Protein AF-A0A2W4JJQ1-F1 (afdb_monomer)

Foldseek 3Di:
DDPDDDDDPDDDDDDDPDPDPDDDDDDDDDDDDPDPPPDDDDDDDDDDDDDDDDDDDDDDDDDDDDDDDDDDDPDDDDDPDDLVPPPVSVVVVPDPLLVLLLVLLLVLLVCLLVPLQDDDDLCVSQVSSVHDSVVNQVSLCLLALDGSVVLSLLLLLLQLLLCLLVHPDDCQVSCNVSHHPDSVVNQVSNCFFAVDGSVVSSVLCVVFQQPFQLVLLVLQQVPPPADDDWEKEFEPPQAQWWKKKAWDPGQAQGHDGLWIGIDGRHRMDIIHDSAWDWTKIKMKTFNRGHGLSRCSSCQQQPGIWMWTDSGTDTDHPHDRHYHYTYTDGDDSSYRGNNYSVSSVSVVVPD

Sequence (350 aa):
MGRGARRHVSVRETAVCGRRPGDYILVSIEASATHDLRSLRRPGGPPPRPGSSDFRSTGAARWRRHSSRGGCHAGAGAECGSPDRCGAARACLAQPDIARRFAAVARAVQRMRRDFANPHCLADHAQAGMLSPFHFHRVFRMVTAATPGRFLAAIRIAEAQRLLIRTSMRVTDIAVAVGYASLSSFTTQFTRLVGFTPRTFRSLVAAAGETPMSIVGRRLAQSNTPSQPTLTVTVSGAAGRVLFAGLFAGGIPQGLPAAGAVAVGTEAVAIPLPGPGSFELLSVGFDPESSVADVLADPEGRHRLVAALPHPVRVAHDNNSMYHLRLRRPQLTDPPIVVALPLLGVLDAD

Structure (mmCIF, N/CA/C/O backbone):
data_AF-A0A2W4JJQ1-F1
#
_entry.id   AF-A0A2W4JJQ1-F1
#
loop_
_atom_site.group_PDB
_atom_site.id
_atom_site.type_symbol
_atom_site.label_atom_id
_atom_site.label_alt_id
_atom_site.label_comp_id
_atom_site.label_asym_id
_atom_site.label_entity_id
_atom_site.label_seq_id
_atom_site.pdbx_PDB_ins_code
_atom_site.Cartn_x
_atom_site.Cartn_y
_atom_site.Cartn_z
_atom_site.occupancy
_atom_site.B_iso_or_equiv
_atom_site.auth_seq_id
_atom_site.auth_comp_id
_atom_site.auth_asym_id
_atom_site.auth_atom_id
_atom_site.pdbx_PDB_model_num
ATOM 1 N N . MET A 1 1 ? 59.376 -23.936 -0.532 1.00 43.06 1 MET A N 1
ATOM 2 C CA . MET A 1 1 ? 58.753 -24.240 -1.839 1.00 43.06 1 MET A CA 1
ATOM 3 C C . MET A 1 1 ? 57.336 -24.727 -1.586 1.00 43.06 1 MET A C 1
ATOM 5 O O . MET A 1 1 ? 57.170 -25.726 -0.910 1.00 43.06 1 MET A O 1
ATOM 9 N N . GLY A 1 2 ? 56.327 -23.994 -2.053 1.00 30.44 2 GLY A N 1
ATOM 10 C CA . GLY A 1 2 ? 54.921 -24.353 -1.860 1.00 30.44 2 GLY A CA 1
ATOM 11 C C . GLY A 1 2 ? 54.039 -23.490 -2.752 1.00 30.44 2 GLY A C 1
ATOM 12 O O . GLY A 1 2 ? 53.566 -22.438 -2.335 1.00 30.44 2 GLY A O 1
ATOM 13 N N . ARG A 1 3 ? 53.871 -23.900 -4.014 1.00 37.53 3 ARG A N 1
ATOM 14 C CA . ARG A 1 3 ? 52.878 -23.317 -4.923 1.00 37.53 3 ARG A CA 1
ATOM 15 C C . ARG A 1 3 ? 51.499 -23.838 -4.502 1.00 37.53 3 ARG A C 1
ATOM 17 O O . ARG A 1 3 ? 51.109 -24.929 -4.894 1.00 37.53 3 ARG A O 1
ATOM 24 N N . GLY A 1 4 ? 50.779 -23.074 -3.682 1.00 29.28 4 GLY A N 1
ATOM 25 C CA . GLY A 1 4 ? 49.368 -23.318 -3.375 1.00 29.28 4 GLY A CA 1
ATOM 26 C C . GLY A 1 4 ? 48.482 -22.660 -4.430 1.00 29.28 4 GLY A C 1
ATOM 27 O O . GLY A 1 4 ? 48.330 -21.440 -4.442 1.00 29.28 4 GLY A O 1
ATOM 28 N N . ALA A 1 5 ? 47.942 -23.461 -5.344 1.00 31.80 5 ALA A N 1
ATOM 29 C CA . ALA A 1 5 ? 47.065 -23.022 -6.422 1.00 31.80 5 ALA A CA 1
ATOM 30 C C . ALA A 1 5 ? 45.780 -22.367 -5.880 1.00 31.80 5 ALA A C 1
ATOM 32 O O . ALA A 1 5 ? 44.975 -23.015 -5.213 1.00 31.80 5 ALA A O 1
ATOM 33 N N . ARG A 1 6 ? 45.545 -21.093 -6.217 1.00 30.73 6 ARG A N 1
ATOM 34 C CA . ARG A 1 6 ? 44.214 -20.481 -6.098 1.00 30.73 6 ARG A CA 1
ATOM 35 C C . ARG A 1 6 ? 43.375 -20.976 -7.272 1.00 30.73 6 ARG A C 1
ATOM 37 O O . ARG A 1 6 ? 43.621 -20.588 -8.411 1.00 30.73 6 ARG A O 1
ATOM 44 N N . ARG A 1 7 ? 42.396 -21.846 -7.014 1.00 28.27 7 ARG A N 1
ATOM 45 C CA . ARG A 1 7 ? 41.369 -22.177 -8.008 1.00 28.27 7 ARG A CA 1
ATOM 46 C C . ARG A 1 7 ? 40.427 -20.981 -8.139 1.00 28.27 7 ARG A C 1
ATOM 48 O O . ARG A 1 7 ? 39.580 -20.762 -7.282 1.00 28.27 7 ARG A O 1
ATOM 55 N N . HIS A 1 8 ? 40.584 -20.214 -9.214 1.00 28.02 8 HIS A N 1
ATOM 56 C CA . HIS A 1 8 ? 39.515 -19.362 -9.719 1.00 28.02 8 HIS A CA 1
ATOM 57 C C . HIS A 1 8 ? 38.490 -20.262 -10.406 1.00 28.02 8 HIS A C 1
ATOM 59 O O . HIS A 1 8 ? 38.743 -20.774 -11.494 1.00 28.02 8 HIS A O 1
ATOM 65 N N . VAL A 1 9 ? 37.333 -20.457 -9.779 1.00 26.34 9 VAL A N 1
ATOM 66 C CA . VAL A 1 9 ? 36.155 -20.948 -10.496 1.00 26.34 9 VAL A CA 1
ATOM 67 C C . VAL A 1 9 ? 35.470 -19.719 -11.086 1.00 26.34 9 VAL A C 1
ATOM 69 O O . VAL A 1 9 ? 34.764 -18.986 -10.403 1.00 26.34 9 VAL A O 1
ATOM 72 N N . SER A 1 10 ? 35.771 -19.449 -12.355 1.00 26.30 10 SER A N 1
ATOM 73 C CA . SER A 1 10 ? 35.033 -18.505 -13.190 1.00 26.30 10 SER A CA 1
ATOM 74 C C . SER A 1 10 ? 33.837 -19.247 -13.775 1.00 26.30 10 SER A C 1
ATOM 76 O O . SER A 1 10 ? 34.013 -20.032 -14.705 1.00 26.30 10 SER A O 1
ATOM 78 N N . VAL A 1 11 ? 32.632 -18.968 -13.284 1.00 28.27 11 VAL A N 1
ATOM 79 C CA . VAL A 1 11 ? 31.412 -19.262 -14.044 1.00 28.27 11 VAL A CA 1
ATOM 80 C C . VAL A 1 11 ? 31.003 -17.967 -14.736 1.00 28.27 11 VAL A C 1
ATOM 82 O O . VAL A 1 11 ? 30.540 -17.023 -14.101 1.00 28.27 11 VAL A O 1
ATOM 85 N N . ARG A 1 12 ? 31.259 -17.895 -16.046 1.00 29.45 12 ARG A N 1
ATOM 86 C CA . ARG A 1 12 ? 30.632 -16.911 -16.931 1.00 29.45 12 ARG A CA 1
ATOM 87 C C . ARG A 1 12 ? 29.298 -17.493 -17.358 1.00 29.45 12 ARG A C 1
ATOM 89 O O . ARG A 1 12 ? 29.299 -18.549 -17.979 1.00 29.45 12 ARG A O 1
ATOM 96 N N . GLU A 1 13 ? 28.206 -16.776 -17.120 1.00 32.00 13 GLU A N 1
ATOM 97 C CA . GLU A 1 13 ? 26.969 -17.068 -17.836 1.00 32.00 13 GLU A CA 1
ATOM 98 C C . GLU A 1 13 ? 26.170 -15.796 -18.144 1.00 32.00 13 GLU A C 1
ATOM 100 O O . GLU A 1 13 ? 25.828 -14.988 -17.282 1.00 32.00 13 GLU A O 1
ATOM 105 N N . THR A 1 14 ? 25.962 -15.606 -19.443 1.00 33.88 14 THR A N 1
ATOM 106 C CA . THR A 1 14 ? 25.101 -14.632 -20.114 1.00 33.88 14 THR A CA 1
ATOM 107 C C . THR A 1 14 ? 23.635 -14.907 -19.794 1.00 33.88 14 THR A C 1
ATOM 109 O O . THR A 1 14 ? 23.151 -16.000 -20.071 1.00 33.88 14 THR A O 1
ATOM 112 N N . ALA A 1 15 ? 22.888 -13.912 -19.311 1.00 29.56 15 ALA A N 1
ATOM 113 C CA . ALA A 1 15 ? 21.437 -14.042 -19.187 1.00 29.56 15 ALA A CA 1
ATOM 114 C C . ALA A 1 15 ? 20.743 -13.605 -20.487 1.00 29.56 15 ALA A C 1
ATOM 116 O O . ALA A 1 15 ? 20.588 -12.419 -20.783 1.00 29.56 15 ALA A O 1
ATOM 117 N N . VAL A 1 16 ? 20.349 -14.617 -21.256 1.00 29.20 16 VAL A N 1
ATOM 118 C CA . VAL A 1 16 ? 19.447 -14.567 -22.408 1.00 29.20 16 VAL A CA 1
ATOM 119 C C . VAL A 1 16 ? 18.023 -14.263 -21.929 1.00 29.20 16 VAL A C 1
ATOM 121 O O . VAL A 1 16 ? 17.543 -14.838 -20.956 1.00 29.20 16 VAL A O 1
ATOM 124 N N . CYS A 1 17 ? 17.324 -13.373 -22.636 1.00 30.86 17 CYS A N 1
ATOM 125 C CA . CYS A 1 17 ? 15.900 -13.099 -22.440 1.00 30.86 17 CYS A CA 1
ATOM 126 C C . CYS A 1 17 ? 15.079 -14.329 -22.894 1.00 30.86 17 CYS A C 1
ATOM 128 O O . CYS A 1 17 ? 14.819 -14.503 -24.085 1.00 30.86 17 CYS A O 1
ATOM 130 N N . GLY A 1 18 ? 14.737 -15.231 -21.969 1.00 29.45 18 GLY A N 1
ATOM 131 C CA . GLY A 1 18 ? 14.033 -16.487 -22.259 1.00 29.45 18 GLY A CA 1
ATOM 132 C C . GLY A 1 18 ? 12.519 -16.323 -22.460 1.00 29.45 18 GLY A C 1
ATOM 133 O O . GLY A 1 18 ? 11.842 -15.672 -21.670 1.00 29.45 18 GLY A O 1
ATOM 134 N N . ARG A 1 19 ? 11.973 -16.955 -23.511 1.00 31.50 19 ARG A N 1
ATOM 135 C CA . ARG A 1 19 ? 10.543 -16.978 -23.898 1.00 31.50 19 ARG A CA 1
ATOM 136 C C . ARG A 1 19 ? 9.695 -18.037 -23.156 1.00 31.50 19 ARG A C 1
ATOM 138 O O . ARG A 1 19 ? 8.833 -18.649 -23.785 1.00 31.50 19 ARG A O 1
ATOM 145 N N . ARG A 1 20 ? 9.919 -18.326 -21.865 1.00 27.20 20 ARG A N 1
ATOM 146 C CA . ARG A 1 20 ? 9.056 -19.276 -21.122 1.00 27.20 20 ARG A CA 1
ATOM 147 C C . ARG A 1 20 ? 8.673 -18.769 -19.724 1.00 27.20 20 ARG A C 1
ATOM 149 O O . ARG A 1 20 ? 9.534 -18.245 -19.023 1.00 27.20 20 ARG A O 1
ATOM 156 N N . PRO A 1 21 ? 7.401 -18.919 -19.312 1.00 28.91 21 PRO A N 1
ATOM 157 C CA . PRO A 1 21 ? 6.955 -18.591 -17.962 1.00 28.91 21 PRO A CA 1
ATOM 158 C C . PRO A 1 21 ? 7.459 -19.658 -16.975 1.00 28.91 21 PRO A C 1
ATOM 160 O O . PRO A 1 21 ? 7.110 -20.826 -17.118 1.00 28.91 21 PRO A O 1
ATOM 163 N N . GLY A 1 22 ? 8.283 -19.279 -15.991 1.00 34.53 22 GLY A N 1
ATOM 164 C CA . GLY A 1 22 ? 8.716 -20.212 -14.937 1.00 34.53 22 GLY A CA 1
ATOM 165 C C . GLY A 1 22 ? 10.018 -19.875 -14.208 1.00 34.53 22 GLY A C 1
ATOM 166 O O . GLY A 1 22 ? 10.146 -20.233 -13.042 1.00 34.53 22 GLY A O 1
ATOM 167 N N . ASP A 1 23 ? 10.936 -19.128 -14.823 1.00 26.67 23 ASP A N 1
ATOM 168 C CA . ASP A 1 23 ? 12.231 -18.821 -14.202 1.00 26.67 23 ASP A CA 1
ATOM 169 C C . ASP A 1 23 ? 12.212 -17.434 -13.543 1.00 26.67 23 ASP A C 1
ATOM 171 O O . ASP A 1 23 ? 12.267 -16.401 -14.212 1.00 26.67 23 ASP A O 1
ATOM 175 N N . TYR A 1 24 ? 12.136 -17.390 -12.209 1.00 34.06 24 TYR A N 1
ATOM 176 C CA . TYR A 1 24 ? 12.315 -16.160 -11.432 1.00 34.06 24 TYR A CA 1
ATOM 177 C C . TYR A 1 24 ? 13.576 -16.266 -10.574 1.00 34.06 24 TYR A C 1
ATOM 179 O O . TYR A 1 24 ? 13.625 -17.046 -9.626 1.00 34.06 24 TYR A O 1
ATOM 187 N N . ILE A 1 25 ? 14.574 -15.428 -10.861 1.00 27.11 25 ILE A N 1
ATOM 188 C CA . ILE A 1 25 ? 15.719 -15.206 -9.972 1.00 27.11 25 ILE A CA 1
ATOM 189 C C . ILE A 1 25 ? 15.434 -13.978 -9.097 1.00 27.11 25 ILE A C 1
ATOM 191 O O . ILE A 1 25 ? 15.192 -12.874 -9.591 1.00 27.11 25 ILE A O 1
ATOM 195 N N . LEU A 1 26 ? 15.485 -14.180 -7.777 1.00 23.53 26 LEU A N 1
ATOM 196 C CA . LEU A 1 26 ? 15.634 -13.124 -6.777 1.00 23.53 26 LEU A CA 1
ATOM 197 C C . LEU A 1 26 ? 16.976 -12.418 -7.001 1.00 23.53 26 LEU A C 1
ATOM 199 O O . LEU A 1 26 ? 18.033 -13.027 -6.863 1.00 23.53 26 LEU A O 1
ATOM 203 N N . VAL A 1 27 ? 16.946 -11.122 -7.311 1.00 23.80 27 VAL A N 1
ATOM 204 C CA . VAL A 1 27 ? 18.160 -10.298 -7.295 1.00 23.80 27 VAL A CA 1
ATOM 205 C C . VAL A 1 27 ? 18.518 -10.006 -5.837 1.00 23.80 27 VAL A C 1
ATOM 207 O O . VAL A 1 27 ? 17.994 -9.069 -5.233 1.00 23.80 27 VAL A O 1
ATOM 210 N N . SER A 1 28 ? 19.414 -10.817 -5.278 1.00 21.19 28 SER A N 1
ATOM 211 C CA . SER A 1 28 ? 20.211 -10.449 -4.108 1.00 21.19 28 SER A CA 1
ATOM 212 C C . SER A 1 28 ? 21.260 -9.433 -4.551 1.00 21.19 28 SER A C 1
ATOM 214 O O . SER A 1 28 ? 22.093 -9.719 -5.406 1.00 21.19 28 SER A O 1
ATOM 216 N N . ILE A 1 29 ? 21.206 -8.225 -3.996 1.00 24.94 29 ILE A N 1
ATOM 217 C CA . ILE A 1 29 ? 22.298 -7.258 -4.115 1.00 24.94 29 ILE A CA 1
ATOM 218 C C . ILE A 1 29 ? 23.250 -7.559 -2.957 1.00 24.94 29 ILE A C 1
ATOM 220 O O . ILE A 1 29 ? 22.927 -7.256 -1.810 1.00 24.94 29 ILE A O 1
ATOM 224 N N . GLU A 1 30 ? 24.399 -8.169 -3.244 1.00 22.80 30 GLU A N 1
ATOM 225 C CA . GLU A 1 30 ? 25.503 -8.234 -2.285 1.00 22.80 30 GLU A CA 1
ATOM 226 C C . GLU A 1 30 ? 26.062 -6.822 -2.086 1.00 22.80 30 GLU A C 1
ATOM 228 O O . GLU A 1 30 ? 26.630 -6.215 -2.994 1.00 22.80 30 GLU A O 1
ATOM 233 N N . ALA A 1 31 ? 25.894 -6.279 -0.883 1.00 23.81 31 ALA A N 1
ATOM 234 C CA . ALA A 1 31 ? 26.760 -5.220 -0.400 1.00 23.81 31 ALA A CA 1
ATOM 235 C C . ALA A 1 31 ? 28.042 -5.891 0.105 1.00 23.81 31 ALA A C 1
ATOM 237 O O . ALA A 1 31 ? 28.021 -6.594 1.114 1.00 23.81 31 ALA A O 1
ATOM 238 N N . SER A 1 32 ? 29.156 -5.697 -0.599 1.00 23.77 32 SER A N 1
ATOM 239 C CA . SER A 1 32 ? 30.471 -6.086 -0.097 1.00 23.77 32 SER A CA 1
ATOM 240 C C . SER A 1 32 ? 30.800 -5.242 1.135 1.00 23.77 32 SER A C 1
ATOM 242 O O . SER A 1 32 ? 31.184 -4.081 1.020 1.00 23.77 32 SER A O 1
ATOM 244 N N . ALA A 1 33 ? 30.645 -5.824 2.320 1.00 25.20 33 ALA A N 1
ATOM 245 C CA . ALA A 1 33 ? 31.292 -5.343 3.528 1.00 25.20 33 ALA A CA 1
ATOM 246 C C . ALA A 1 33 ? 32.476 -6.271 3.808 1.00 25.20 33 ALA A C 1
ATOM 248 O O . ALA A 1 33 ? 32.297 -7.421 4.203 1.00 25.20 33 ALA A O 1
ATOM 249 N N . THR A 1 34 ? 33.696 -5.783 3.601 1.00 26.12 34 THR A N 1
ATOM 250 C CA . THR A 1 34 ? 34.892 -6.407 4.169 1.00 26.12 34 THR A CA 1
ATOM 251 C C . THR A 1 34 ? 34.835 -6.226 5.682 1.00 26.12 34 THR A C 1
ATOM 253 O O . THR A 1 34 ? 35.158 -5.154 6.186 1.00 26.12 34 THR A O 1
ATOM 256 N N . HIS A 1 35 ? 34.384 -7.249 6.404 1.00 26.12 35 HIS A N 1
ATOM 257 C CA . HIS A 1 35 ? 34.644 -7.370 7.835 1.00 26.12 35 HIS A CA 1
ATOM 258 C C . HIS A 1 35 ? 35.776 -8.375 8.025 1.00 26.12 35 HIS A C 1
ATOM 260 O O . HIS A 1 35 ? 35.631 -9.558 7.720 1.00 26.12 35 HIS A O 1
ATOM 266 N N . ASP A 1 36 ? 36.910 -7.882 8.511 1.00 28.55 36 ASP A N 1
ATOM 267 C CA . ASP A 1 36 ? 38.010 -8.711 8.985 1.00 28.55 36 ASP A CA 1
ATOM 268 C C . ASP A 1 36 ? 37.607 -9.315 10.340 1.00 28.55 36 ASP A C 1
ATOM 270 O O . ASP A 1 36 ? 37.706 -8.687 11.393 1.00 28.55 36 ASP A O 1
ATOM 274 N N . LEU A 1 37 ? 37.054 -10.530 10.311 1.00 28.52 37 LEU A N 1
ATOM 275 C CA . LEU A 1 37 ? 36.702 -11.300 11.505 1.00 28.52 37 LEU A CA 1
ATOM 276 C C . LEU A 1 37 ? 37.927 -12.048 12.049 1.00 28.52 37 LEU A C 1
ATOM 278 O O . LEU A 1 37 ? 37.949 -13.276 12.144 1.00 28.52 37 LEU A O 1
ATOM 282 N N . ARG A 1 38 ? 38.945 -11.294 12.464 1.00 29.08 38 ARG A N 1
ATOM 283 C CA . ARG A 1 38 ? 40.011 -11.784 13.344 1.00 29.08 38 ARG A CA 1
ATOM 284 C C . ARG A 1 38 ? 40.191 -10.838 14.521 1.00 29.08 38 ARG A C 1
ATOM 286 O O . ARG A 1 38 ? 41.090 -10.010 14.503 1.00 29.08 38 ARG A O 1
ATOM 293 N N . SER A 1 39 ? 39.350 -10.974 15.549 1.00 31.38 39 SER A N 1
ATOM 294 C CA . SER A 1 39 ? 39.757 -10.799 16.962 1.00 31.38 39 SER A CA 1
ATOM 295 C C . SER A 1 39 ? 38.568 -10.762 17.933 1.00 31.38 39 SER A C 1
ATOM 297 O O . SER A 1 39 ? 38.296 -9.731 18.522 1.00 31.38 39 SER A O 1
ATOM 299 N N . LEU A 1 40 ? 37.888 -11.887 18.198 1.00 28.69 40 LEU A N 1
ATOM 300 C CA . LEU A 1 40 ? 37.131 -12.036 19.457 1.00 28.69 40 LEU A CA 1
ATOM 301 C C . LEU A 1 40 ? 37.099 -13.496 19.949 1.00 28.69 40 LEU A C 1
ATOM 303 O O . LEU A 1 40 ? 36.336 -14.313 19.438 1.00 28.69 40 LEU A O 1
ATOM 307 N N . ARG A 1 41 ? 37.948 -13.779 20.953 1.00 26.36 41 ARG A N 1
ATOM 308 C CA . ARG A 1 41 ? 37.923 -14.780 22.061 1.00 26.36 41 ARG A CA 1
ATOM 309 C C . ARG A 1 41 ? 39.386 -14.878 22.561 1.00 26.36 41 ARG A C 1
ATOM 311 O O . ARG A 1 41 ? 40.257 -15.074 21.730 1.00 26.36 41 ARG A O 1
ATOM 318 N N . ARG A 1 42 ? 39.771 -14.773 23.840 1.00 29.92 42 ARG A N 1
ATOM 319 C CA . ARG A 1 42 ? 39.085 -14.762 25.151 1.00 29.92 42 ARG A CA 1
ATOM 320 C C . ARG A 1 42 ? 40.092 -14.234 26.245 1.00 29.92 42 ARG A C 1
ATOM 322 O O . ARG A 1 42 ? 41.115 -13.702 25.834 1.00 29.92 42 ARG A O 1
ATOM 329 N N . PRO A 1 43 ? 39.820 -14.276 27.574 1.00 37.88 43 PRO A N 1
ATOM 330 C CA . PRO A 1 43 ? 39.965 -13.156 28.523 1.00 37.88 43 PRO A CA 1
ATOM 331 C C . PRO A 1 43 ? 41.198 -13.211 29.461 1.00 37.88 43 PRO A C 1
ATOM 333 O O . PRO A 1 43 ? 41.821 -14.256 29.602 1.00 37.88 43 PRO A O 1
ATOM 336 N N . GLY A 1 44 ? 41.433 -12.121 30.209 1.00 32.25 44 GLY A N 1
ATOM 337 C CA . GLY A 1 44 ? 42.156 -12.139 31.493 1.00 32.25 44 GLY A CA 1
ATOM 338 C C . GLY A 1 44 ? 43.479 -11.366 31.519 1.00 32.25 44 GLY A C 1
ATOM 339 O O . GLY A 1 44 ? 44.500 -11.866 31.066 1.00 32.25 44 GLY A O 1
ATOM 340 N N . GLY A 1 45 ? 43.471 -10.170 32.111 1.00 32.38 45 GLY A N 1
ATOM 341 C CA . GLY A 1 45 ? 44.674 -9.407 32.463 1.00 32.38 45 GLY A CA 1
ATOM 342 C C . GLY A 1 45 ? 44.305 -8.073 33.131 1.00 32.38 45 GLY A C 1
ATOM 343 O O . GLY A 1 45 ? 43.346 -7.443 32.681 1.00 32.38 45 GLY A O 1
ATOM 344 N N . PRO A 1 46 ? 44.980 -7.654 34.220 1.00 35.09 46 PRO A N 1
ATOM 345 C CA . PRO A 1 46 ? 44.618 -6.452 34.973 1.00 35.09 46 PRO A CA 1
ATOM 346 C C . PRO A 1 46 ? 45.016 -5.164 34.224 1.00 35.09 46 PRO A C 1
ATOM 348 O O . PRO A 1 46 ? 45.884 -5.205 33.349 1.00 35.09 46 PRO A O 1
ATOM 351 N N . PRO A 1 47 ? 44.394 -4.012 34.543 1.00 33.44 47 PRO A N 1
ATOM 352 C CA . PRO A 1 47 ? 44.571 -2.789 33.768 1.00 33.44 47 PRO A CA 1
ATOM 353 C C . PRO A 1 47 ? 45.859 -2.046 34.163 1.00 33.44 47 PRO A C 1
ATOM 355 O O . PRO A 1 47 ? 46.133 -1.918 35.357 1.00 33.44 47 PRO A O 1
ATOM 358 N N . PRO A 1 48 ? 46.607 -1.454 33.215 1.00 32.25 48 PRO A N 1
ATOM 359 C CA . PRO A 1 48 ? 47.616 -0.457 33.548 1.00 32.25 48 PRO A CA 1
ATOM 360 C C . PRO A 1 48 ? 47.026 0.968 33.522 1.00 32.25 48 PRO A C 1
ATOM 362 O O . PRO A 1 48 ? 46.213 1.316 32.665 1.00 32.25 48 PRO A O 1
ATOM 365 N N . ARG A 1 49 ? 47.469 1.814 34.459 1.00 29.77 49 ARG A N 1
ATOM 366 C CA . ARG A 1 49 ? 47.370 3.290 34.427 1.00 29.77 49 ARG A CA 1
ATOM 367 C C . ARG A 1 49 ? 48.803 3.884 34.493 1.00 29.77 49 ARG A C 1
ATOM 369 O O . ARG A 1 49 ? 49.737 3.122 34.722 1.00 29.77 49 ARG A O 1
ATOM 376 N N . PRO A 1 50 ? 48.993 5.217 34.441 1.00 36.28 50 PRO A N 1
ATOM 377 C CA . PRO A 1 50 ? 49.078 6.065 33.249 1.00 36.28 50 PRO A CA 1
ATOM 378 C C . PRO A 1 50 ? 50.476 6.723 33.111 1.00 36.28 50 PRO A C 1
ATOM 380 O O . PRO A 1 50 ? 51.177 6.898 34.103 1.00 36.28 50 PRO A O 1
ATOM 383 N N . GLY A 1 51 ? 50.876 7.169 31.912 1.00 25.39 51 GLY A N 1
ATOM 384 C CA . GLY A 1 51 ? 52.129 7.927 31.767 1.00 25.39 51 GLY A CA 1
ATOM 385 C C . GLY A 1 51 ? 52.491 8.364 30.345 1.00 25.39 51 GLY A C 1
ATOM 386 O O . GLY A 1 51 ? 52.814 7.534 29.508 1.00 25.39 51 GLY A O 1
ATOM 387 N N . SER A 1 52 ? 52.427 9.684 30.142 1.00 26.00 52 SER A N 1
ATOM 388 C CA . SER A 1 52 ? 53.278 10.568 29.321 1.00 26.00 52 SER A CA 1
ATOM 389 C C . SER A 1 52 ? 53.642 10.261 27.853 1.00 26.00 52 SER A C 1
ATOM 391 O O . SER A 1 52 ? 54.347 9.311 27.535 1.00 26.00 52 SER A O 1
ATOM 393 N N . SER A 1 53 ? 53.313 11.277 27.043 1.00 26.36 53 SER A N 1
ATOM 394 C CA . SER A 1 53 ? 54.124 11.942 26.005 1.00 26.36 53 SER A CA 1
ATOM 395 C C . SER A 1 53 ? 54.429 11.245 24.673 1.00 26.36 53 SER A C 1
ATOM 397 O O . SER A 1 53 ? 55.179 10.281 24.592 1.00 26.36 53 SER A O 1
ATOM 399 N N . ASP A 1 54 ? 53.948 11.934 23.635 1.00 26.25 54 ASP A N 1
ATOM 400 C CA . ASP A 1 54 ? 54.655 12.290 22.406 1.00 26.25 54 ASP A CA 1
ATOM 401 C C . ASP A 1 54 ? 55.091 11.185 21.442 1.00 26.25 54 ASP A C 1
ATOM 403 O O . ASP A 1 54 ? 56.185 10.634 21.520 1.00 26.25 54 ASP A O 1
ATOM 407 N N . PHE A 1 55 ? 54.319 11.052 20.357 1.00 24.45 55 PHE A N 1
ATOM 408 C CA . PHE A 1 55 ? 54.937 10.857 19.049 1.00 24.45 55 PHE A CA 1
ATOM 409 C C . PHE A 1 55 ? 54.190 11.616 17.946 1.00 24.45 55 PHE A C 1
ATOM 411 O O . PHE A 1 55 ? 53.004 11.411 17.692 1.00 24.45 55 PHE A O 1
ATOM 418 N N . ARG A 1 56 ? 54.920 12.543 17.316 1.00 24.98 56 ARG A N 1
ATOM 419 C CA . ARG A 1 56 ? 54.503 13.394 16.196 1.00 24.98 56 ARG A CA 1
ATOM 420 C C . ARG A 1 56 ? 54.415 12.571 14.909 1.00 24.98 56 ARG A C 1
ATOM 422 O O . ARG A 1 56 ? 55.332 11.816 14.607 1.00 24.98 56 ARG A O 1
ATOM 429 N N . SER A 1 57 ? 53.398 12.824 14.085 1.00 28.23 57 SER A N 1
ATOM 430 C CA . SER A 1 57 ? 53.396 12.438 12.668 1.00 28.23 57 SER A CA 1
ATOM 431 C C . SER A 1 57 ? 53.327 13.679 11.777 1.00 28.23 57 SER A C 1
ATOM 433 O O . SER A 1 57 ? 52.293 14.337 11.657 1.00 28.23 57 SER A O 1
ATOM 435 N N . THR A 1 58 ? 54.457 13.992 11.153 1.00 25.75 58 THR A N 1
ATOM 436 C CA . THR A 1 58 ? 54.605 14.828 9.960 1.00 25.75 58 THR A CA 1
ATOM 437 C C . THR A 1 58 ? 54.090 14.074 8.728 1.00 25.75 58 THR A C 1
ATOM 439 O O . THR A 1 58 ? 54.365 12.889 8.571 1.00 25.75 58 THR A O 1
ATOM 442 N N . GLY A 1 59 ? 53.367 14.756 7.830 1.00 24.38 59 GLY A N 1
ATOM 443 C CA . GLY A 1 59 ? 52.981 14.182 6.532 1.00 24.38 59 GLY A CA 1
ATOM 444 C C . GLY A 1 59 ? 51.703 14.760 5.922 1.00 24.38 59 GLY A C 1
ATOM 445 O O . GLY A 1 59 ? 50.740 14.035 5.693 1.00 24.38 59 GLY A O 1
ATOM 446 N N . ALA A 1 60 ? 51.670 16.067 5.653 1.00 24.83 60 ALA A N 1
ATOM 447 C CA . ALA A 1 60 ? 50.563 16.706 4.944 1.00 24.83 60 ALA A CA 1
ATOM 448 C C . ALA A 1 60 ? 50.646 16.430 3.428 1.00 24.83 60 ALA A C 1
ATOM 450 O O . ALA A 1 60 ? 51.408 17.081 2.712 1.00 24.83 60 ALA A O 1
ATOM 451 N N . ALA A 1 61 ? 49.833 15.498 2.923 1.00 24.89 61 ALA A N 1
ATOM 452 C CA . ALA A 1 61 ? 49.589 15.333 1.490 1.00 24.89 61 ALA A CA 1
ATOM 453 C C . ALA A 1 61 ? 48.376 16.180 1.060 1.00 24.89 61 ALA A C 1
ATOM 455 O O . ALA A 1 61 ? 47.230 15.950 1.447 1.00 24.89 61 ALA A O 1
ATOM 456 N N . ARG A 1 62 ? 48.675 17.210 0.269 1.00 23.02 62 ARG A N 1
ATOM 457 C CA . ARG A 1 62 ? 47.773 18.229 -0.277 1.00 23.02 62 ARG A CA 1
ATOM 458 C C . ARG A 1 62 ? 46.915 17.653 -1.415 1.00 23.02 62 ARG A C 1
ATOM 460 O O . ARG A 1 62 ? 47.437 17.381 -2.491 1.00 23.02 62 ARG A O 1
ATOM 467 N N . TRP A 1 63 ? 45.598 17.561 -1.227 1.00 22.22 63 TRP A N 1
ATOM 468 C CA . TRP A 1 63 ? 44.650 17.230 -2.301 1.00 22.22 63 TRP A CA 1
ATOM 469 C C . TRP A 1 63 ? 44.190 18.501 -3.035 1.00 22.22 63 TRP A C 1
ATOM 471 O O . TRP A 1 63 ? 43.547 19.373 -2.449 1.00 22.22 63 TRP A O 1
ATOM 481 N N . ARG A 1 64 ? 44.521 18.621 -4.331 1.00 21.81 64 ARG A N 1
ATOM 482 C CA . ARG A 1 64 ? 43.958 19.646 -5.231 1.00 21.81 64 ARG A CA 1
ATOM 483 C C . ARG A 1 64 ? 42.533 19.248 -5.623 1.00 21.81 64 ARG A C 1
ATOM 485 O O . ARG A 1 64 ? 42.315 18.145 -6.113 1.00 21.81 64 ARG A O 1
ATOM 492 N N . ARG A 1 65 ? 41.574 20.165 -5.457 1.00 25.38 65 ARG A N 1
ATOM 493 C CA . ARG A 1 65 ? 40.228 20.045 -6.039 1.00 25.38 65 ARG A CA 1
ATOM 494 C C . ARG A 1 65 ? 40.284 20.458 -7.507 1.00 25.38 65 ARG A C 1
ATOM 496 O O . ARG A 1 65 ? 40.634 21.598 -7.797 1.00 25.38 65 ARG A O 1
ATOM 503 N N . HIS A 1 66 ? 39.866 19.574 -8.407 1.00 26.00 66 HIS A N 1
ATOM 504 C CA . HIS A 1 66 ? 39.313 20.006 -9.686 1.00 26.00 66 HIS A CA 1
ATOM 505 C C . HIS A 1 66 ? 37.839 20.356 -9.476 1.00 26.00 66 HIS A C 1
ATOM 507 O O . HIS A 1 66 ? 37.036 19.517 -9.074 1.00 26.00 66 HIS A O 1
ATOM 513 N N . SER A 1 67 ? 37.505 21.623 -9.706 1.00 29.16 67 SER A N 1
ATOM 514 C CA . SER A 1 67 ? 36.147 22.147 -9.755 1.00 29.16 67 SER A CA 1
ATOM 515 C C . SER A 1 67 ? 35.582 21.973 -11.166 1.00 29.16 67 SER A C 1
ATOM 517 O O . SER A 1 67 ? 35.920 22.725 -12.077 1.00 29.16 67 SER A O 1
ATOM 519 N N . SER A 1 68 ? 34.680 21.011 -11.359 1.00 30.20 68 SER A N 1
ATOM 520 C CA . SER A 1 68 ? 33.688 21.106 -12.431 1.00 30.20 68 SER A CA 1
ATOM 521 C C . SER A 1 68 ? 32.463 21.830 -11.871 1.00 30.20 68 SER A C 1
ATOM 523 O O . SER A 1 68 ? 31.875 21.448 -10.860 1.00 30.20 68 SER A O 1
ATOM 525 N N . ARG A 1 69 ? 32.167 22.978 -12.483 1.00 35.88 69 ARG A N 1
ATOM 526 C CA . ARG A 1 69 ? 31.124 23.925 -12.087 1.00 35.88 69 ARG A CA 1
ATOM 527 C C . ARG A 1 69 ? 29.739 23.288 -12.213 1.00 35.88 69 ARG A C 1
ATOM 529 O O . ARG A 1 69 ? 29.386 22.771 -13.266 1.00 35.88 69 ARG A O 1
ATOM 536 N N . GLY A 1 70 ? 28.970 23.384 -11.134 1.00 32.75 70 GLY A N 1
ATOM 537 C CA . GLY A 1 70 ? 27.576 22.949 -11.038 1.00 32.75 70 GLY A CA 1
ATOM 538 C C . GLY A 1 70 ? 27.152 22.705 -9.590 1.00 32.75 70 GLY A C 1
ATOM 539 O O . GLY A 1 70 ? 26.447 21.744 -9.312 1.00 32.75 70 GLY A O 1
ATOM 540 N N . GLY A 1 71 ? 27.667 23.504 -8.650 1.00 30.47 71 GLY A N 1
ATOM 541 C CA . GLY A 1 71 ? 27.381 23.376 -7.224 1.00 30.47 71 GLY A CA 1
ATOM 542 C C . GLY A 1 71 ? 26.455 24.492 -6.767 1.00 30.47 71 GLY A C 1
ATOM 543 O O . GLY A 1 71 ? 26.756 25.666 -6.969 1.00 30.47 71 GLY A O 1
ATOM 544 N N . CYS A 1 72 ? 25.338 24.119 -6.150 1.00 31.81 72 CYS A N 1
ATOM 545 C CA . CYS A 1 72 ? 24.454 25.032 -5.443 1.00 31.81 72 CYS A CA 1
ATOM 546 C C . CYS A 1 72 ? 25.243 25.701 -4.305 1.00 31.81 72 CYS A C 1
ATOM 548 O O . CYS A 1 72 ? 25.682 25.020 -3.378 1.00 31.81 72 CYS A O 1
ATOM 550 N N . HIS A 1 73 ? 25.441 27.017 -4.369 1.00 35.03 73 HIS A N 1
ATOM 551 C CA . HIS A 1 73 ? 25.966 27.770 -3.235 1.00 35.03 73 HIS A CA 1
ATOM 552 C C . HIS A 1 73 ? 24.875 27.863 -2.165 1.00 35.03 73 HIS A C 1
ATOM 554 O O . HIS A 1 73 ? 23.902 28.595 -2.318 1.00 35.03 73 HIS A O 1
ATOM 560 N N . ALA A 1 74 ? 25.031 27.092 -1.090 1.00 39.19 74 ALA A N 1
ATOM 561 C CA . ALA A 1 74 ? 24.309 27.311 0.153 1.00 39.19 74 ALA A CA 1
ATOM 562 C C . ALA A 1 74 ? 24.945 28.516 0.857 1.00 39.19 74 ALA A C 1
ATOM 564 O O . ALA A 1 74 ? 26.032 28.410 1.424 1.00 39.19 74 ALA A O 1
ATOM 565 N N . GLY A 1 75 ? 24.290 29.669 0.762 1.00 27.69 75 GLY A N 1
ATOM 566 C CA . GLY A 1 75 ? 24.666 30.886 1.466 1.00 27.69 75 GLY A CA 1
ATOM 567 C C . GLY A 1 75 ? 23.428 31.550 2.053 1.00 27.69 75 GLY A C 1
ATOM 568 O O . GLY A 1 75 ? 22.616 32.068 1.300 1.00 27.69 75 GLY A O 1
ATOM 569 N N . ALA A 1 76 ? 23.363 31.540 3.387 1.00 29.20 76 ALA A N 1
ATOM 570 C CA . ALA A 1 76 ? 22.465 32.294 4.264 1.00 29.20 76 ALA A CA 1
ATOM 571 C C . ALA A 1 76 ? 20.962 31.947 4.220 1.00 29.20 76 ALA A C 1
ATOM 573 O O . ALA A 1 76 ? 20.403 31.540 3.209 1.00 29.20 76 ALA A O 1
ATOM 574 N N . GLY A 1 77 ? 20.337 32.037 5.397 1.00 34.81 77 GLY A N 1
ATOM 575 C CA . GLY A 1 77 ? 19.039 31.450 5.715 1.00 34.81 77 GLY A CA 1
ATOM 576 C C . GLY A 1 77 ? 17.886 31.910 4.826 1.00 34.81 77 GLY A C 1
ATOM 577 O O . GLY A 1 77 ? 17.657 33.100 4.647 1.00 34.81 77 GLY A O 1
ATOM 578 N N . ALA A 1 78 ? 17.130 30.937 4.328 1.00 29.16 78 ALA A N 1
ATOM 579 C CA . ALA A 1 78 ? 15.756 31.100 3.885 1.00 29.16 78 ALA A CA 1
ATOM 580 C C . ALA A 1 78 ? 15.074 29.726 3.921 1.00 29.16 78 ALA A C 1
ATOM 582 O O . ALA A 1 78 ? 15.582 28.733 3.395 1.00 29.16 78 ALA A O 1
ATOM 583 N N . GLU A 1 79 ? 13.934 29.684 4.593 1.00 37.53 79 GLU A N 1
ATOM 584 C CA . GLU A 1 79 ? 13.039 28.548 4.757 1.00 37.53 79 GLU A CA 1
ATOM 585 C C . GLU A 1 79 ? 12.710 27.896 3.401 1.00 37.53 79 GLU A C 1
ATOM 587 O O . GLU A 1 79 ? 12.121 28.516 2.515 1.00 37.53 79 GLU A O 1
ATOM 592 N N . CYS A 1 80 ? 13.055 26.618 3.218 1.00 30.28 80 CYS A N 1
ATOM 593 C CA . CYS A 1 80 ? 12.600 25.848 2.057 1.00 30.28 80 CYS A CA 1
ATOM 594 C C . CYS A 1 80 ? 11.170 25.341 2.291 1.00 30.28 80 CYS A C 1
ATOM 596 O O . CYS A 1 80 ? 10.926 24.156 2.510 1.00 30.28 80 CYS A O 1
ATOM 598 N N . GLY A 1 81 ? 10.209 26.262 2.234 1.00 35.81 81 GLY A N 1
ATOM 599 C CA . GLY A 1 81 ? 8.793 25.944 2.109 1.00 35.81 81 GLY A CA 1
ATOM 600 C C . GLY A 1 81 ? 8.470 25.519 0.674 1.00 35.81 81 GLY A C 1
ATOM 601 O O . GLY A 1 81 ? 8.396 26.359 -0.220 1.00 35.81 81 GLY A O 1
ATOM 602 N N . SER A 1 82 ? 8.218 24.223 0.472 1.00 40.31 82 SER A N 1
ATOM 603 C CA . SER A 1 82 ? 7.741 23.555 -0.760 1.00 40.31 82 SER A CA 1
ATOM 604 C C . SER A 1 82 ? 8.751 23.350 -1.922 1.00 40.31 82 SER A C 1
ATOM 606 O O . SER A 1 82 ? 9.505 24.264 -2.267 1.00 40.31 82 SER A O 1
ATOM 608 N N . PRO A 1 83 ? 8.725 22.177 -2.602 1.00 39.19 83 PRO A N 1
ATOM 609 C CA . PRO A 1 83 ? 9.523 21.898 -3.809 1.00 39.19 83 PRO A CA 1
ATOM 610 C C . PRO A 1 83 ? 9.291 22.895 -4.955 1.00 39.19 83 PRO A C 1
ATOM 612 O O . PRO A 1 83 ? 10.188 23.127 -5.764 1.00 39.19 83 PRO A O 1
ATOM 615 N N . ASP A 1 84 ? 8.116 23.526 -4.991 1.00 40.66 84 ASP A N 1
ATOM 616 C CA . ASP A 1 84 ? 7.687 24.437 -6.057 1.00 40.66 84 ASP A CA 1
ATOM 617 C C . ASP A 1 84 ? 8.409 25.797 -6.016 1.00 40.66 84 ASP A C 1
ATOM 619 O O . ASP A 1 84 ? 8.365 26.560 -6.985 1.00 40.66 84 ASP A O 1
ATOM 623 N N . ARG A 1 85 ? 9.101 26.112 -4.910 1.00 40.00 85 ARG A N 1
ATOM 624 C CA . ARG A 1 85 ? 9.818 27.385 -4.706 1.00 40.00 85 ARG A CA 1
ATOM 625 C C . ARG A 1 85 ? 11.341 27.261 -4.746 1.00 40.00 85 ARG A C 1
ATOM 627 O O . ARG A 1 85 ? 12.030 28.277 -4.718 1.00 40.00 85 ARG A O 1
ATOM 634 N N . CYS A 1 86 ? 11.890 26.053 -4.884 1.00 40.47 86 CYS A N 1
ATOM 635 C CA . CYS A 1 86 ? 13.326 25.876 -5.078 1.00 40.47 86 CYS A CA 1
ATOM 636 C C . CYS A 1 86 ? 13.698 26.183 -6.540 1.00 40.47 86 CYS A C 1
ATOM 638 O O . CYS A 1 86 ? 13.310 25.452 -7.456 1.00 40.47 86 CYS A O 1
ATOM 640 N N . GLY A 1 87 ? 14.485 27.241 -6.776 1.00 38.62 87 GLY A N 1
ATOM 641 C CA . GLY A 1 87 ? 14.951 27.617 -8.120 1.00 38.62 87 GLY A CA 1
ATOM 642 C C . GLY A 1 87 ? 15.675 26.481 -8.859 1.00 38.62 87 GLY A C 1
ATOM 643 O O . GLY A 1 87 ? 15.545 26.353 -10.073 1.00 38.62 87 GLY A O 1
ATOM 644 N N . ALA A 1 88 ? 16.340 25.582 -8.123 1.00 45.75 88 ALA A N 1
ATOM 645 C CA . ALA A 1 88 ? 16.986 24.390 -8.673 1.00 45.75 88 ALA A CA 1
ATOM 646 C C . ALA A 1 88 ? 15.989 23.295 -9.110 1.00 45.75 88 ALA A C 1
ATOM 648 O O . ALA A 1 88 ? 16.230 22.615 -10.105 1.00 45.75 88 ALA A O 1
ATOM 649 N N . ALA A 1 89 ? 14.850 23.141 -8.424 1.00 41.84 89 ALA A N 1
ATOM 650 C CA . ALA A 1 89 ? 13.811 22.179 -8.801 1.00 41.84 89 ALA A CA 1
ATOM 651 C C . ALA A 1 89 ? 13.016 22.650 -10.033 1.00 41.84 89 ALA A C 1
ATOM 653 O O . ALA A 1 89 ? 12.791 21.856 -10.947 1.00 41.84 89 ALA A O 1
ATOM 654 N N . ARG A 1 90 ? 12.683 23.951 -10.124 1.00 41.34 90 ARG A N 1
ATOM 655 C CA . ARG A 1 90 ? 12.086 24.547 -11.341 1.00 41.34 90 ARG A CA 1
ATOM 656 C C . ARG A 1 90 ? 13.040 24.487 -12.540 1.00 41.34 90 ARG A C 1
ATOM 658 O O . ARG A 1 90 ? 12.594 24.167 -13.636 1.00 41.34 90 ARG A O 1
ATOM 665 N N . ALA A 1 91 ? 14.341 24.713 -12.338 1.00 40.94 91 ALA A N 1
ATOM 666 C CA . ALA A 1 91 ? 15.349 24.606 -13.398 1.00 40.94 91 ALA A CA 1
ATOM 667 C C . ALA A 1 91 ? 15.596 23.155 -13.863 1.00 40.94 91 ALA A C 1
ATOM 669 O O . ALA A 1 91 ? 15.797 22.928 -15.052 1.00 40.94 91 ALA A O 1
ATOM 670 N N . CYS A 1 92 ? 15.527 22.163 -12.965 1.00 39.41 92 CYS A N 1
ATOM 671 C CA . CYS A 1 92 ? 15.592 20.741 -13.327 1.00 39.41 92 CYS A CA 1
ATOM 672 C C . CYS A 1 92 ? 14.342 20.284 -14.098 1.00 39.41 92 CYS A C 1
ATOM 674 O O . CYS A 1 92 ? 14.454 19.619 -15.124 1.00 39.41 92 CYS A O 1
ATOM 676 N N . LEU A 1 93 ? 13.139 20.660 -13.654 1.00 44.97 93 LEU A N 1
ATOM 677 C CA . LEU A 1 93 ? 11.890 20.284 -14.333 1.00 44.97 93 LEU A CA 1
ATOM 678 C C . LEU A 1 93 ? 11.711 20.966 -15.702 1.00 44.97 93 LEU A C 1
ATOM 680 O O . LEU A 1 93 ? 10.964 20.460 -16.535 1.00 44.97 93 LEU A O 1
ATOM 684 N N . ALA A 1 94 ? 12.432 22.061 -15.960 1.00 42.88 94 ALA A N 1
ATOM 685 C CA . ALA A 1 94 ? 12.496 22.729 -17.259 1.00 42.88 94 ALA A CA 1
ATOM 686 C C . ALA A 1 94 ? 13.450 22.049 -18.269 1.00 42.88 94 ALA A C 1
ATOM 688 O O . ALA A 1 94 ? 13.530 22.483 -19.417 1.00 42.88 94 ALA A O 1
ATOM 689 N N . GLN A 1 95 ? 14.171 20.986 -17.881 1.00 50.81 95 GLN A N 1
ATOM 690 C CA . GLN A 1 95 ? 15.038 20.239 -18.795 1.00 50.81 95 GLN A CA 1
ATOM 691 C C . GLN A 1 95 ? 14.250 19.130 -19.522 1.00 50.81 95 GLN A C 1
ATOM 693 O O . GLN A 1 95 ? 13.664 18.265 -18.859 1.00 50.81 95 GLN A O 1
ATOM 698 N N . PRO A 1 96 ? 14.277 19.072 -20.869 1.00 59.59 96 PRO A N 1
ATOM 699 C CA . PRO A 1 96 ? 13.509 18.097 -21.655 1.00 59.59 96 PRO A CA 1
ATOM 700 C C . PRO A 1 96 ? 13.824 16.632 -21.296 1.00 59.59 96 PRO A C 1
ATOM 702 O O . PRO A 1 96 ? 12.963 15.756 -21.410 1.00 59.59 96 PRO A O 1
ATOM 705 N N . ASP A 1 97 ? 15.021 16.361 -20.768 1.00 71.62 97 ASP A N 1
ATOM 706 C CA . ASP A 1 97 ? 15.429 15.031 -20.314 1.00 71.62 97 ASP A CA 1
ATOM 707 C C . ASP A 1 97 ? 14.666 14.531 -19.080 1.00 71.62 97 ASP A C 1
ATOM 709 O O . ASP A 1 97 ? 14.404 13.330 -18.967 1.00 71.62 97 ASP A O 1
ATOM 713 N N . ILE A 1 98 ? 14.284 15.412 -18.149 1.00 72.62 98 ILE A N 1
ATOM 714 C CA . ILE A 1 98 ? 13.565 15.014 -16.928 1.00 72.62 98 ILE A CA 1
ATOM 715 C C . ILE A 1 98 ? 12.103 14.702 -17.245 1.00 72.62 98 ILE A C 1
ATOM 717 O O . ILE A 1 98 ? 11.603 13.656 -16.824 1.00 72.62 98 ILE A O 1
ATOM 721 N N . ALA A 1 99 ? 11.451 15.532 -18.062 1.00 76.69 99 ALA A N 1
ATOM 722 C CA . ALA A 1 99 ? 10.101 15.258 -18.549 1.00 76.69 99 ALA A CA 1
ATOM 723 C C . ALA A 1 99 ? 10.039 13.919 -19.307 1.00 76.69 99 ALA A C 1
ATOM 725 O O . ALA A 1 99 ? 9.156 13.095 -19.054 1.00 76.69 99 ALA A O 1
ATOM 726 N N . ARG A 1 100 ? 11.030 13.638 -20.168 1.00 79.06 100 ARG A N 1
ATOM 727 C CA . ARG A 1 100 ? 11.123 12.363 -20.897 1.00 79.06 100 ARG A CA 1
ATOM 728 C C . ARG A 1 100 ? 11.302 11.165 -19.960 1.00 79.06 100 ARG A C 1
ATOM 730 O O . ARG A 1 100 ? 10.659 10.134 -20.161 1.00 79.06 100 ARG A O 1
ATOM 737 N N . ARG A 1 101 ? 12.141 11.297 -18.926 1.00 83.00 101 ARG A N 1
ATOM 738 C CA . ARG A 1 101 ? 12.358 10.269 -17.890 1.00 83.00 101 ARG A CA 1
ATOM 739 C C . ARG A 1 101 ? 11.086 9.983 -17.093 1.00 83.00 101 ARG A C 1
ATOM 741 O O . ARG A 1 101 ? 10.743 8.818 -16.908 1.00 83.00 101 ARG A O 1
ATOM 748 N N . PHE A 1 102 ? 10.367 11.021 -16.669 1.00 85.88 102 PHE A N 1
ATOM 749 C CA . PHE A 1 102 ? 9.098 10.861 -15.959 1.00 85.88 102 PHE A CA 1
ATOM 750 C C . PHE A 1 102 ? 8.043 10.193 -16.847 1.00 85.88 102 PHE A C 1
ATOM 752 O O . PHE A 1 102 ? 7.412 9.224 -16.433 1.00 85.88 102 PHE A O 1
ATOM 759 N N . ALA A 1 103 ? 7.919 10.629 -18.105 1.00 86.88 103 ALA A N 1
ATOM 760 C CA . ALA A 1 103 ? 7.003 10.025 -19.068 1.00 86.88 103 ALA A CA 1
ATOM 761 C C . ALA A 1 103 ? 7.323 8.541 -19.337 1.00 86.88 103 ALA A C 1
ATOM 763 O O . ALA A 1 103 ? 6.409 7.731 -19.485 1.00 86.88 103 ALA A O 1
ATOM 764 N N . ALA A 1 104 ? 8.606 8.161 -19.360 1.00 88.00 104 ALA A N 1
ATOM 765 C CA . ALA A 1 104 ? 9.019 6.762 -19.475 1.00 88.00 104 ALA A CA 1
ATOM 766 C C . ALA A 1 104 ? 8.555 5.919 -18.277 1.00 88.00 104 ALA A C 1
ATOM 768 O O . ALA A 1 104 ? 7.998 4.837 -18.466 1.00 88.00 104 ALA A O 1
ATOM 769 N N . VAL A 1 105 ? 8.735 6.425 -17.051 1.00 91.94 105 VAL A N 1
ATOM 770 C CA . VAL A 1 105 ? 8.256 5.753 -15.833 1.00 91.94 105 VAL A CA 1
ATOM 771 C C . VAL A 1 105 ? 6.733 5.658 -15.829 1.00 91.94 105 VAL A C 1
ATOM 773 O O . VAL A 1 105 ? 6.201 4.578 -15.592 1.00 91.94 105 VAL A O 1
ATOM 776 N N . ALA A 1 106 ? 6.028 6.741 -16.157 1.00 92.12 106 ALA A N 1
ATOM 777 C CA . ALA A 1 106 ? 4.570 6.758 -16.223 1.00 92.12 106 ALA A CA 1
ATOM 778 C C . ALA A 1 106 ? 4.027 5.704 -17.205 1.00 92.12 106 ALA A C 1
ATOM 780 O O . ALA A 1 106 ? 3.147 4.926 -16.839 1.00 92.12 106 ALA A O 1
ATOM 781 N N . ARG A 1 107 ? 4.601 5.595 -18.414 1.00 91.69 107 ARG A N 1
ATOM 782 C CA . ARG A 1 107 ? 4.225 4.554 -19.390 1.00 91.69 107 ARG A CA 1
ATOM 783 C C . ARG A 1 107 ? 4.485 3.142 -18.872 1.00 91.69 107 ARG A C 1
ATOM 785 O O . ARG A 1 107 ? 3.639 2.264 -19.044 1.00 91.69 107 ARG A O 1
ATOM 792 N N . ALA A 1 108 ? 5.630 2.915 -18.230 1.00 92.88 108 ALA A N 1
ATOM 793 C CA . ALA A 1 108 ? 5.945 1.617 -17.643 1.00 92.88 108 ALA A CA 1
ATOM 794 C C . ALA A 1 108 ? 4.945 1.243 -16.541 1.00 92.88 108 ALA A C 1
ATOM 796 O O . ALA A 1 108 ? 4.422 0.131 -16.540 1.00 92.88 108 ALA A O 1
ATOM 797 N N . VAL A 1 109 ? 4.614 2.184 -15.651 1.00 93.69 109 VAL A N 1
ATOM 798 C CA . VAL A 1 109 ? 3.614 1.973 -14.597 1.00 93.69 109 VAL A CA 1
ATOM 799 C C . VAL A 1 109 ? 2.228 1.720 -15.189 1.00 93.69 109 VAL A C 1
ATOM 801 O O . VAL A 1 109 ? 1.540 0.806 -14.744 1.00 93.69 109 VAL A O 1
ATOM 804 N N 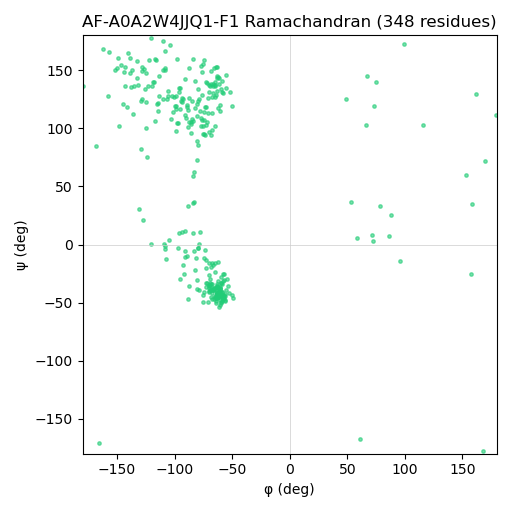. GLN A 1 110 ? 1.826 2.457 -16.224 1.00 93.38 110 GLN A N 1
ATOM 805 C CA . GLN A 1 110 ? 0.560 2.221 -16.917 1.00 93.38 110 GLN A CA 1
ATOM 806 C C . GLN A 1 110 ? 0.496 0.805 -17.504 1.00 93.38 110 GLN A C 1
ATOM 808 O O . GLN A 1 110 ? -0.506 0.111 -17.336 1.00 93.38 110 GLN A O 1
ATOM 813 N N . ARG A 1 111 ? 1.584 0.339 -18.134 1.00 93.00 111 ARG A N 1
ATOM 814 C CA . ARG A 1 111 ? 1.683 -1.040 -18.630 1.00 93.00 111 ARG A CA 1
ATOM 815 C C . ARG A 1 111 ? 1.619 -2.055 -17.490 1.00 93.00 111 ARG A C 1
ATOM 817 O O . ARG A 1 111 ? 0.904 -3.038 -17.625 1.00 93.00 111 ARG A O 1
ATOM 824 N N . MET A 1 112 ? 2.322 -1.818 -16.381 1.00 94.31 112 MET A N 1
ATOM 825 C CA . MET A 1 112 ? 2.260 -2.685 -15.198 1.00 94.31 112 MET A CA 1
ATOM 826 C C . MET A 1 112 ? 0.848 -2.761 -14.617 1.00 94.31 112 MET A C 1
ATOM 828 O O . MET A 1 112 ? 0.412 -3.842 -14.264 1.00 94.31 112 MET A O 1
ATOM 832 N N . ARG A 1 113 ? 0.107 -1.649 -14.542 1.00 93.00 113 ARG A N 1
ATOM 833 C CA . ARG A 1 113 ? -1.277 -1.647 -14.038 1.00 93.00 113 ARG A CA 1
ATOM 834 C C . ARG A 1 113 ? -2.256 -2.337 -14.983 1.00 93.00 113 ARG A C 1
ATOM 836 O O . ARG A 1 113 ? -3.178 -2.984 -14.512 1.00 93.00 113 ARG A O 1
ATOM 843 N N . ARG A 1 114 ? -2.065 -2.213 -16.298 1.00 93.62 114 ARG A N 1
ATOM 844 C CA . ARG A 1 114 ? -2.922 -2.877 -17.291 1.00 93.62 114 ARG A CA 1
ATOM 845 C C . ARG A 1 114 ? -2.693 -4.388 -17.345 1.00 93.62 114 ARG A C 1
ATOM 847 O O . ARG A 1 114 ? -3.620 -5.124 -17.649 1.00 93.62 114 ARG A O 1
ATOM 854 N N . ASP A 1 115 ? -1.457 -4.824 -17.110 1.00 94.06 115 ASP A N 1
ATOM 855 C CA . ASP A 1 115 ? -1.000 -6.177 -17.437 1.00 94.06 115 ASP A CA 1
ATOM 856 C C . ASP A 1 115 ? -0.268 -6.868 -16.274 1.00 94.06 115 ASP A C 1
ATOM 858 O O . ASP A 1 115 ? 0.635 -7.675 -16.478 1.00 94.06 115 ASP A O 1
ATOM 862 N N . PHE A 1 116 ? -0.636 -6.533 -15.032 1.00 95.00 116 PHE A N 1
ATOM 863 C CA . PHE A 1 116 ? 0.107 -6.940 -13.832 1.00 95.00 116 PHE A CA 1
ATOM 864 C C . PHE A 1 116 ? 0.254 -8.457 -13.689 1.00 95.00 116 PHE A C 1
ATOM 866 O O . PHE A 1 116 ? 1.238 -8.915 -13.102 1.00 95.00 116 PHE A O 1
ATOM 873 N N . ALA A 1 117 ? -0.717 -9.236 -14.174 1.00 95.12 117 ALA A N 1
ATOM 874 C CA . ALA A 1 117 ? -0.732 -10.689 -14.037 1.00 95.12 117 ALA A CA 1
ATOM 875 C C . ALA A 1 117 ? 0.347 -11.360 -14.902 1.00 95.12 117 ALA A C 1
ATOM 877 O O . ALA A 1 117 ? 0.861 -12.418 -14.541 1.00 95.12 117 ALA A O 1
ATOM 878 N N . ASN A 1 118 ? 0.753 -10.719 -16.001 1.00 92.81 118 ASN A N 1
ATOM 879 C CA . ASN A 1 118 ? 1.709 -11.290 -16.935 1.00 92.81 118 ASN A CA 1
ATOM 880 C C . ASN A 1 118 ? 3.170 -11.060 -16.507 1.00 92.81 118 ASN A C 1
ATOM 882 O O . ASN A 1 118 ? 3.478 -10.185 -15.687 1.00 92.81 118 ASN A O 1
ATOM 886 N N . PRO A 1 119 ? 4.112 -11.868 -17.029 1.00 88.50 119 PRO A N 1
ATOM 887 C CA . PRO A 1 119 ? 5.534 -11.631 -16.832 1.00 88.50 119 PRO A CA 1
ATOM 888 C C . PRO A 1 119 ? 5.952 -10.265 -17.388 1.00 88.50 119 PRO A C 1
ATOM 890 O O . PRO A 1 119 ? 5.627 -9.906 -18.517 1.00 88.50 119 PRO A O 1
ATOM 893 N N . HIS A 1 120 ? 6.729 -9.515 -16.607 1.00 89.44 120 HIS A N 1
ATOM 894 C CA . HIS A 1 120 ? 7.260 -8.220 -17.019 1.00 89.44 120 HIS A CA 1
ATOM 895 C C . HIS A 1 120 ? 8.777 -8.274 -17.166 1.00 89.44 120 HIS A C 1
ATOM 897 O O . HIS A 1 120 ? 9.488 -8.624 -16.224 1.00 89.44 120 HIS A O 1
ATOM 903 N N . CYS A 1 121 ? 9.274 -7.840 -18.323 1.00 87.19 121 CYS A N 1
ATOM 904 C CA . CYS A 1 121 ? 10.698 -7.674 -18.575 1.00 87.19 121 CYS A CA 1
ATOM 905 C C . CYS A 1 121 ? 11.126 -6.220 -18.330 1.00 87.19 121 CYS A C 1
ATOM 907 O O . CYS A 1 121 ? 10.510 -5.277 -18.830 1.00 87.19 121 CYS A O 1
ATOM 909 N N . LEU A 1 122 ? 12.208 -6.023 -17.568 1.00 85.06 122 LEU A N 1
ATOM 910 C CA . LEU A 1 122 ? 12.764 -4.690 -17.311 1.00 85.06 122 LEU A CA 1
ATOM 911 C C . LEU A 1 122 ? 13.256 -4.015 -18.601 1.00 85.06 122 LEU A C 1
ATOM 913 O O . LEU A 1 122 ? 13.120 -2.800 -18.735 1.00 85.06 122 LEU A O 1
ATOM 917 N N . ALA A 1 123 ? 13.809 -4.792 -19.539 1.00 83.69 123 ALA A N 1
ATOM 918 C CA . ALA A 1 123 ? 14.297 -4.277 -20.815 1.00 83.69 123 ALA A CA 1
ATOM 919 C C . ALA A 1 123 ? 13.159 -3.674 -21.649 1.00 83.69 123 ALA A C 1
ATOM 921 O O . ALA A 1 123 ? 13.313 -2.567 -22.164 1.00 83.69 123 ALA A O 1
ATOM 922 N N . ASP A 1 124 ? 11.992 -4.323 -21.679 1.00 84.31 124 ASP A N 1
ATOM 923 C CA . ASP A 1 124 ? 10.824 -3.811 -22.398 1.00 84.31 124 ASP A CA 1
ATOM 924 C C . ASP A 1 124 ? 10.352 -2.457 -21.849 1.00 84.31 124 ASP A C 1
ATOM 926 O O . ASP A 1 124 ? 9.965 -1.562 -22.604 1.00 84.31 124 ASP A O 1
ATOM 930 N N . HIS A 1 125 ? 10.375 -2.292 -20.522 1.00 85.50 125 HIS A N 1
ATOM 931 C CA . HIS A 1 125 ? 10.002 -1.032 -19.874 1.00 85.50 125 HIS A CA 1
ATOM 932 C C . HIS A 1 125 ? 11.038 0.069 -20.128 1.00 85.50 125 HIS A C 1
ATOM 934 O O . HIS A 1 125 ? 10.674 1.225 -20.340 1.00 85.50 125 HIS A O 1
ATOM 940 N N . ALA A 1 126 ? 12.324 -0.287 -20.153 1.00 82.69 126 ALA A N 1
ATOM 941 C CA . ALA A 1 126 ? 13.416 0.645 -20.415 1.00 82.69 126 ALA A CA 1
ATOM 942 C C . ALA A 1 126 ? 13.424 1.147 -21.872 1.00 82.69 126 ALA A C 1
ATOM 944 O O . ALA A 1 126 ? 13.622 2.343 -22.115 1.00 82.69 126 ALA A O 1
ATOM 945 N N . GLN A 1 127 ? 13.123 0.264 -22.833 1.00 79.56 127 GLN A N 1
ATOM 946 C CA . GLN A 1 127 ? 13.051 0.591 -24.259 1.00 79.56 127 GLN A CA 1
ATOM 947 C C . GLN A 1 127 ? 11.989 1.662 -24.551 1.00 79.56 127 GLN A C 1
ATOM 949 O O . GLN A 1 127 ? 12.248 2.586 -25.321 1.00 79.56 127 GLN A O 1
ATOM 954 N N . ALA A 1 128 ? 10.842 1.623 -23.864 1.00 69.69 128 ALA A N 1
ATOM 955 C CA . ALA A 1 128 ? 9.787 2.636 -23.988 1.00 69.69 128 ALA A CA 1
ATOM 956 C C . ALA A 1 128 ? 10.227 4.059 -23.568 1.00 69.69 128 ALA A C 1
ATOM 958 O O . ALA A 1 128 ? 9.532 5.043 -23.849 1.00 69.69 128 ALA A O 1
ATOM 959 N N . GLY A 1 129 ? 11.360 4.180 -22.869 1.00 69.12 129 GLY A N 1
ATOM 960 C CA . GLY A 1 129 ? 11.981 5.443 -22.473 1.00 69.12 129 GLY A CA 1
ATOM 961 C C . GLY A 1 129 ? 13.272 5.788 -23.211 1.00 69.12 129 GLY A C 1
ATOM 962 O O . GLY A 1 129 ? 13.864 6.815 -22.886 1.00 69.12 129 GLY A O 1
ATOM 963 N N . MET A 1 130 ? 13.726 4.946 -24.150 1.00 78.69 130 MET A N 1
ATOM 964 C CA . MET A 1 130 ? 15.071 5.021 -24.745 1.00 78.69 130 MET A CA 1
ATOM 965 C C . MET A 1 130 ? 16.180 5.035 -23.675 1.00 78.69 130 MET A C 1
ATOM 967 O O . MET A 1 130 ? 17.174 5.750 -23.793 1.00 78.69 130 MET A O 1
ATOM 971 N N . LEU A 1 131 ? 15.984 4.280 -22.589 1.00 81.94 131 LEU A N 1
ATOM 972 C CA . LEU A 1 131 ? 16.932 4.173 -21.483 1.00 81.94 131 LEU A CA 1
ATOM 973 C C . LEU A 1 131 ? 17.565 2.782 -21.473 1.00 81.94 131 LEU A C 1
ATOM 975 O O . LEU A 1 131 ? 16.922 1.792 -21.817 1.00 81.94 131 LEU A O 1
ATOM 979 N N . SER A 1 132 ? 18.808 2.686 -20.999 1.00 85.81 132 SER A N 1
ATOM 980 C CA . SER A 1 132 ? 19.354 1.381 -20.624 1.00 85.81 132 SER A CA 1
ATOM 981 C C . SER A 1 132 ? 18.585 0.816 -19.415 1.00 85.81 132 SER A C 1
ATOM 983 O O . SER A 1 132 ? 18.109 1.598 -18.582 1.00 85.81 132 SER A O 1
ATOM 985 N N . PRO A 1 133 ? 18.491 -0.518 -19.246 1.00 86.75 133 PRO A N 1
ATOM 986 C CA . PRO A 1 133 ? 17.789 -1.124 -18.108 1.00 86.75 133 PRO A CA 1
ATOM 987 C C . PRO A 1 133 ? 18.301 -0.641 -16.744 1.00 86.75 133 PRO A C 1
ATOM 989 O O . PRO A 1 133 ? 17.513 -0.361 -15.840 1.00 86.75 133 PRO A O 1
ATOM 992 N N . PHE A 1 134 ? 19.621 -0.469 -16.611 1.00 84.12 134 PHE A N 1
ATOM 993 C CA . PHE A 1 134 ? 20.246 0.044 -15.392 1.00 84.12 134 PHE A CA 1
ATOM 994 C C . PHE A 1 134 ? 19.831 1.492 -15.094 1.00 84.12 134 PHE A C 1
ATOM 996 O O . PHE A 1 134 ? 19.450 1.819 -13.966 1.00 84.12 134 PHE A O 1
ATOM 1003 N N . HIS A 1 135 ? 19.862 2.366 -16.106 1.00 83.12 135 HIS A N 1
ATOM 1004 C CA . HIS A 1 135 ? 19.461 3.759 -15.929 1.00 83.12 135 HIS A CA 1
ATOM 1005 C C . HIS A 1 135 ? 17.959 3.875 -15.641 1.00 83.12 135 HIS A C 1
ATOM 1007 O O . HIS A 1 135 ? 17.568 4.600 -14.726 1.00 83.12 135 HIS A O 1
ATOM 1013 N N . PHE A 1 136 ? 17.127 3.107 -16.350 1.00 87.50 136 PHE A N 1
ATOM 1014 C CA . PHE A 1 136 ? 15.690 3.036 -16.098 1.00 87.50 136 PHE A CA 1
ATOM 1015 C C .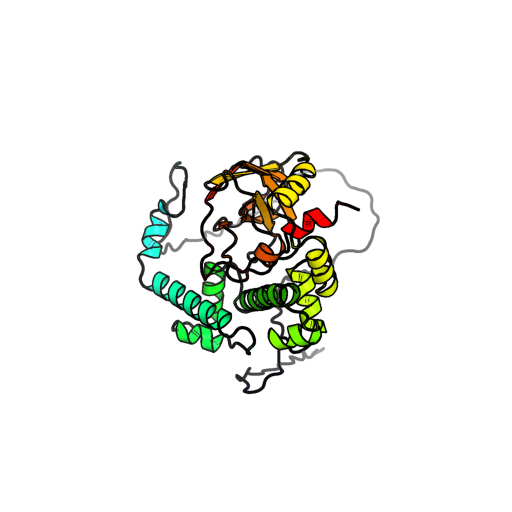 PHE A 1 136 ? 15.389 2.601 -14.661 1.00 87.50 136 PHE A C 1
ATOM 1017 O O . PHE A 1 136 ? 14.606 3.260 -13.988 1.00 87.50 136 PHE A O 1
ATOM 1024 N N . HIS A 1 137 ? 16.055 1.561 -14.146 1.00 89.00 137 HIS A N 1
ATOM 1025 C CA . HIS A 1 137 ? 15.871 1.109 -12.764 1.00 89.00 137 HIS A CA 1
ATOM 1026 C C . HIS A 1 137 ? 16.133 2.230 -11.743 1.00 89.00 137 HIS A C 1
ATOM 1028 O O . HIS A 1 137 ? 15.350 2.426 -10.809 1.00 89.00 137 HIS A O 1
ATOM 1034 N N . ARG A 1 138 ? 17.216 3.000 -11.928 1.00 85.00 138 ARG A N 1
ATOM 1035 C CA . ARG A 1 138 ? 17.549 4.135 -11.053 1.00 85.00 138 ARG A CA 1
ATOM 1036 C C . ARG A 1 138 ? 16.510 5.252 -11.150 1.00 85.00 138 ARG A C 1
ATOM 1038 O O . ARG A 1 138 ? 16.063 5.742 -10.118 1.00 8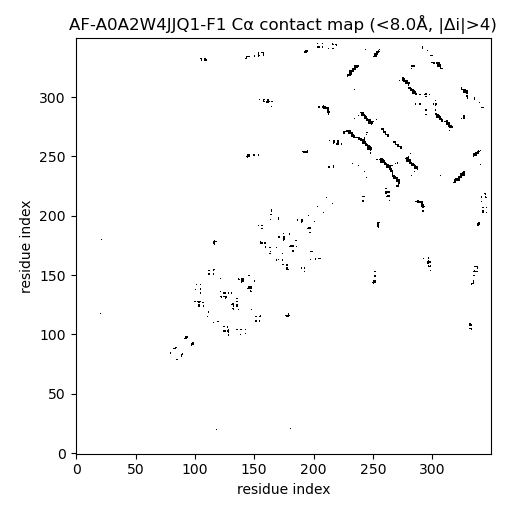5.00 138 ARG A O 1
ATOM 1045 N N . VAL A 1 139 ? 16.117 5.635 -12.365 1.00 88.06 139 VAL A N 1
ATOM 1046 C CA . VAL A 1 139 ? 15.090 6.664 -12.603 1.00 88.06 139 VAL A CA 1
ATOM 1047 C C . VAL A 1 139 ? 13.749 6.248 -12.007 1.00 88.06 139 VAL A C 1
ATOM 1049 O O . VAL A 1 139 ? 13.132 7.037 -11.300 1.00 88.06 139 VAL A O 1
ATOM 1052 N N . PHE A 1 140 ? 13.336 4.998 -12.208 1.00 90.44 140 PHE A N 1
ATOM 1053 C CA . PHE A 1 140 ? 12.098 4.458 -11.658 1.00 90.44 140 PHE A CA 1
ATOM 1054 C C . PHE A 1 140 ? 12.075 4.566 -10.130 1.00 90.44 140 PHE A C 1
ATOM 1056 O O . PHE A 1 140 ? 11.093 5.048 -9.571 1.00 90.44 140 PHE A O 1
ATOM 1063 N N . ARG A 1 141 ? 13.174 4.207 -9.452 1.00 87.00 141 ARG A N 1
ATOM 1064 C CA . ARG A 1 141 ? 13.279 4.342 -7.991 1.00 87.00 141 ARG A CA 1
ATOM 1065 C C . ARG A 1 141 ? 13.251 5.788 -7.516 1.00 87.00 141 ARG A C 1
ATOM 1067 O O . ARG A 1 141 ? 12.653 6.052 -6.483 1.00 87.00 141 ARG A O 1
ATOM 1074 N N . MET A 1 142 ? 13.869 6.711 -8.247 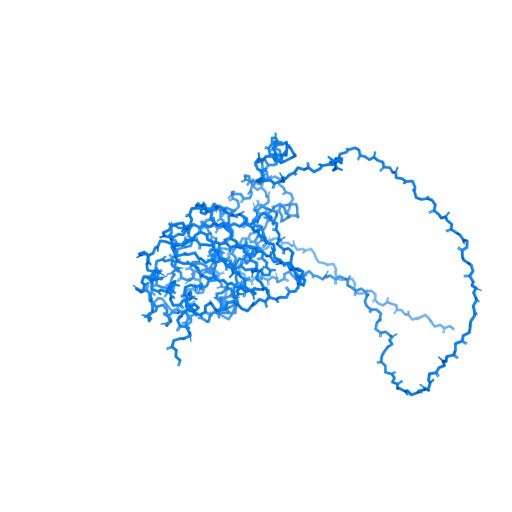1.00 84.44 142 MET A N 1
ATOM 1075 C CA . MET A 1 142 ? 13.805 8.134 -7.897 1.00 84.44 142 MET A CA 1
ATOM 1076 C C . MET A 1 142 ? 12.388 8.699 -8.046 1.00 84.44 142 MET A C 1
ATOM 1078 O O . MET A 1 142 ? 11.985 9.520 -7.237 1.00 84.44 142 MET A O 1
ATOM 1082 N N . VAL A 1 143 ? 11.639 8.257 -9.061 1.00 86.62 143 VAL A N 1
ATOM 1083 C CA . VAL A 1 143 ? 10.284 8.759 -9.343 1.00 86.62 143 VAL A CA 1
ATOM 1084 C C . VAL A 1 143 ? 9.219 8.113 -8.451 1.00 86.62 143 VAL A C 1
ATOM 1086 O O . VAL A 1 143 ? 8.283 8.788 -8.046 1.00 86.62 143 VAL A O 1
ATOM 1089 N N . THR A 1 144 ? 9.340 6.817 -8.154 1.00 87.25 144 THR A N 1
ATOM 1090 C CA . THR A 1 144 ? 8.290 6.033 -7.465 1.00 87.25 144 THR A CA 1
ATOM 1091 C C . THR A 1 144 ? 8.639 5.655 -6.025 1.00 87.25 144 THR A C 1
ATOM 1093 O O . THR A 1 144 ? 7.879 4.938 -5.378 1.00 87.25 144 THR A O 1
ATOM 1096 N N . ALA A 1 145 ? 9.829 6.036 -5.547 1.00 84.75 145 ALA A N 1
ATOM 1097 C CA . ALA A 1 145 ? 10.434 5.574 -4.291 1.00 84.75 145 ALA A CA 1
ATOM 1098 C C . ALA A 1 145 ? 10.635 4.039 -4.183 1.00 84.75 145 ALA A C 1
ATOM 1100 O O . ALA A 1 145 ? 11.098 3.529 -3.160 1.00 84.75 145 ALA A O 1
ATOM 1101 N N . ALA A 1 146 ? 10.363 3.278 -5.249 1.00 87.44 146 ALA A N 1
ATOM 1102 C CA . ALA A 1 146 ? 10.392 1.818 -5.265 1.00 87.44 146 ALA A CA 1
ATOM 1103 C C . ALA A 1 146 ? 11.151 1.263 -6.474 1.00 87.44 146 ALA A C 1
ATOM 1105 O O . ALA A 1 146 ? 11.290 1.915 -7.499 1.00 87.44 146 ALA A O 1
ATOM 1106 N N . THR A 1 147 ? 11.648 0.027 -6.396 1.00 90.19 147 THR A N 1
ATOM 1107 C CA . THR A 1 147 ? 12.173 -0.647 -7.597 1.00 90.19 147 THR A CA 1
ATOM 1108 C C . THR A 1 147 ? 11.017 -1.153 -8.475 1.00 90.19 147 THR A C 1
ATOM 1110 O O . THR A 1 147 ? 9.957 -1.475 -7.931 1.00 90.19 147 THR A O 1
ATOM 1113 N N . PRO A 1 148 ? 11.207 -1.309 -9.803 1.00 92.25 148 PRO A N 1
ATOM 1114 C CA . PRO A 1 148 ? 10.174 -1.819 -10.713 1.00 92.25 148 PRO A CA 1
ATOM 1115 C C . PRO A 1 148 ? 9.506 -3.117 -10.236 1.00 92.25 148 PRO A C 1
ATOM 1117 O O . PRO A 1 148 ? 8.282 -3.218 -10.211 1.00 92.25 148 PRO A O 1
ATOM 1120 N N . GLY A 1 149 ? 10.301 -4.095 -9.787 1.00 92.44 149 GLY A N 1
ATOM 1121 C CA . GLY A 1 149 ? 9.777 -5.374 -9.298 1.00 92.44 149 GLY A CA 1
ATOM 1122 C C . GLY A 1 149 ? 8.970 -5.245 -8.003 1.00 92.44 149 GLY A C 1
ATOM 1123 O O . GLY A 1 149 ? 7.926 -5.878 -7.861 1.00 92.44 149 GLY A O 1
ATOM 1124 N N . ARG A 1 150 ? 9.405 -4.386 -7.068 1.00 92.06 150 ARG A N 1
ATOM 1125 C CA . ARG A 1 150 ? 8.651 -4.127 -5.830 1.00 92.06 150 ARG A CA 1
ATOM 1126 C C . ARG A 1 150 ? 7.336 -3.407 -6.117 1.00 92.06 150 ARG A C 1
ATOM 1128 O O . ARG A 1 150 ? 6.331 -3.737 -5.498 1.00 92.06 150 ARG A O 1
ATOM 1135 N N . PHE A 1 151 ? 7.347 -2.468 -7.060 1.00 93.31 151 PHE A N 1
ATOM 1136 C CA . PHE A 1 151 ? 6.159 -1.732 -7.479 1.00 93.31 151 PHE A CA 1
ATOM 1137 C C . PHE A 1 151 ? 5.127 -2.670 -8.118 1.00 93.31 151 PHE A C 1
ATOM 1139 O O . PHE A 1 151 ? 3.976 -2.691 -7.692 1.00 93.31 151 PHE A O 1
ATOM 1146 N N . LEU A 1 152 ? 5.547 -3.520 -9.063 1.00 94.56 152 LEU A N 1
ATOM 1147 C CA . LEU A 1 152 ? 4.678 -4.537 -9.660 1.00 94.56 152 LEU A CA 1
ATOM 1148 C C . LEU A 1 152 ? 4.104 -5.492 -8.604 1.00 94.56 152 LEU A C 1
ATOM 1150 O O . LEU A 1 152 ? 2.910 -5.774 -8.616 1.00 94.56 152 LEU A O 1
ATOM 1154 N N . ALA A 1 153 ? 4.930 -5.965 -7.667 1.00 94.25 153 ALA A N 1
ATOM 1155 C CA . ALA A 1 153 ? 4.448 -6.826 -6.591 1.00 94.25 153 ALA A CA 1
ATOM 1156 C C . ALA A 1 153 ? 3.387 -6.126 -5.724 1.00 94.25 153 ALA A C 1
ATOM 1158 O O . ALA A 1 153 ? 2.407 -6.758 -5.344 1.00 94.25 153 ALA A O 1
ATOM 1159 N N . ALA A 1 154 ? 3.545 -4.829 -5.444 1.00 94.62 154 ALA A N 1
ATOM 1160 C CA . ALA A 1 154 ? 2.543 -4.055 -4.718 1.00 94.62 154 ALA A CA 1
ATOM 1161 C C . ALA A 1 154 ? 1.234 -3.899 -5.514 1.00 94.62 154 ALA A C 1
ATOM 1163 O O . ALA A 1 154 ? 0.167 -4.034 -4.924 1.00 94.62 154 ALA A O 1
ATOM 1164 N N . ILE A 1 155 ? 1.290 -3.707 -6.841 1.00 95.75 155 ILE A N 1
ATOM 1165 C CA . ILE A 1 155 ? 0.084 -3.708 -7.695 1.00 95.75 155 ILE A CA 1
ATOM 1166 C C . ILE A 1 155 ? -0.645 -5.051 -7.585 1.00 95.75 155 ILE A C 1
ATOM 1168 O O . ILE A 1 155 ? -1.846 -5.078 -7.336 1.00 95.75 155 ILE A O 1
ATOM 1172 N N . ARG A 1 156 ? 0.084 -6.166 -7.727 1.00 97.38 156 ARG A N 1
ATOM 1173 C CA . ARG A 1 156 ? -0.497 -7.517 -7.654 1.00 97.38 156 ARG A CA 1
ATOM 1174 C C . ARG A 1 156 ? -1.155 -7.788 -6.303 1.00 97.38 156 ARG A C 1
ATOM 1176 O O . ARG A 1 156 ? -2.225 -8.383 -6.260 1.00 97.38 156 ARG A O 1
ATOM 1183 N N . ILE A 1 157 ? -0.536 -7.349 -5.205 1.00 97.19 157 ILE A N 1
ATOM 1184 C CA . ILE A 1 157 ? -1.118 -7.497 -3.866 1.00 97.19 157 ILE A CA 1
ATOM 1185 C C . ILE A 1 157 ? -2.332 -6.587 -3.664 1.00 97.19 157 ILE A C 1
ATOM 1187 O O . ILE A 1 157 ? -3.321 -7.058 -3.112 1.00 97.19 157 ILE A O 1
ATOM 1191 N N . ALA A 1 158 ? -2.304 -5.340 -4.140 1.00 95.81 158 ALA A N 1
ATOM 1192 C CA . ALA A 1 158 ? -3.472 -4.458 -4.079 1.00 95.81 158 ALA A CA 1
ATOM 1193 C C . ALA A 1 158 ? -4.671 -5.067 -4.830 1.00 95.81 158 ALA A C 1
ATOM 1195 O O . ALA A 1 158 ? -5.798 -5.061 -4.337 1.00 95.81 158 ALA A O 1
ATOM 1196 N N . GLU A 1 159 ? -4.419 -5.678 -5.988 1.00 97.56 159 GLU A N 1
ATOM 1197 C CA . GLU A 1 159 ? -5.458 -6.392 -6.725 1.00 97.56 159 GLU A CA 1
ATOM 1198 C C . GLU A 1 159 ? -5.916 -7.666 -6.003 1.00 97.56 159 GLU A C 1
ATOM 1200 O O . GLU A 1 159 ? -7.109 -7.963 -5.949 1.00 97.56 159 GLU A O 1
ATOM 1205 N N . ALA A 1 160 ? -4.996 -8.398 -5.373 1.00 97.88 160 ALA A N 1
ATOM 1206 C CA . ALA A 1 160 ? -5.349 -9.551 -4.555 1.00 97.88 160 ALA A CA 1
ATOM 1207 C C . ALA A 1 160 ? -6.247 -9.161 -3.372 1.00 97.88 160 ALA A C 1
ATOM 1209 O O . ALA A 1 160 ? -7.200 -9.879 -3.086 1.00 97.88 160 ALA A O 1
ATOM 1210 N N . GLN A 1 161 ? -5.991 -8.025 -2.711 1.00 97.44 161 GLN A N 1
ATOM 1211 C CA . GLN A 1 161 ? -6.871 -7.485 -1.668 1.00 97.44 161 GLN A CA 1
ATOM 1212 C C . GLN A 1 161 ? -8.271 -7.229 -2.228 1.00 97.44 161 GLN A C 1
ATOM 1214 O O . GLN A 1 161 ? -9.246 -7.726 -1.668 1.00 97.44 161 GLN A O 1
ATOM 1219 N N . ARG A 1 162 ? -8.378 -6.555 -3.381 1.00 97.56 162 ARG A N 1
ATOM 1220 C CA . ARG A 1 162 ? -9.664 -6.329 -4.053 1.00 97.56 162 ARG A CA 1
ATOM 1221 C C . ARG A 1 162 ? -10.401 -7.641 -4.333 1.00 97.56 162 ARG A C 1
ATOM 1223 O O . ARG A 1 162 ? -11.581 -7.747 -4.010 1.00 97.56 162 ARG A O 1
ATOM 1230 N N . LEU A 1 163 ? -9.725 -8.649 -4.887 1.00 98.12 163 LEU A N 1
ATOM 1231 C CA . LEU A 1 163 ? -10.327 -9.957 -5.173 1.00 98.12 163 LEU A CA 1
ATOM 1232 C C . LEU A 1 163 ? -10.733 -10.710 -3.900 1.00 98.12 163 LEU A C 1
ATOM 1234 O O . LEU A 1 163 ? -11.797 -11.324 -3.875 1.00 98.12 163 LEU A O 1
ATOM 1238 N N . LEU A 1 164 ? -9.929 -10.645 -2.834 1.00 97.88 164 LEU A N 1
ATOM 1239 C CA . LEU A 1 164 ? -10.245 -11.268 -1.545 1.00 97.88 164 LEU A CA 1
ATOM 1240 C C . LEU A 1 164 ? -11.510 -10.684 -0.904 1.00 97.88 164 LEU A C 1
ATOM 1242 O O . LEU A 1 164 ? -12.186 -11.428 -0.195 1.00 97.88 164 LEU A O 1
ATOM 1246 N N . ILE A 1 165 ? -11.792 -9.398 -1.147 1.00 97.19 165 ILE A N 1
ATOM 1247 C CA . ILE A 1 165 ? -12.935 -8.652 -0.597 1.00 97.19 165 ILE A CA 1
ATOM 1248 C C . ILE A 1 165 ? -14.172 -8.785 -1.489 1.00 97.19 165 ILE A C 1
ATOM 1250 O O . ILE A 1 165 ? -15.268 -9.026 -0.999 1.00 97.19 165 ILE A O 1
ATOM 1254 N N . ARG A 1 166 ? -14.015 -8.609 -2.805 1.00 96.62 166 ARG A N 1
ATOM 1255 C CA . ARG A 1 166 ? -15.139 -8.486 -3.750 1.00 96.62 166 ARG A CA 1
ATOM 1256 C C . ARG A 1 166 ? -15.601 -9.812 -4.346 1.00 96.62 166 ARG A C 1
ATOM 1258 O O . ARG A 1 166 ? -16.561 -9.825 -5.108 1.00 96.62 166 ARG A O 1
ATOM 1265 N N . THR A 1 167 ? -14.906 -10.912 -4.066 1.00 96.88 167 THR A N 1
ATOM 1266 C CA . THR A 1 167 ? -15.215 -12.221 -4.652 1.00 96.88 167 THR A CA 1
ATOM 1267 C C . THR A 1 167 ? -15.097 -13.342 -3.625 1.00 96.88 167 THR A C 1
ATOM 1269 O O . THR A 1 167 ? -14.390 -13.229 -2.623 1.00 96.88 167 THR A O 1
ATOM 1272 N N . SER A 1 168 ? -15.724 -14.478 -3.925 1.00 95.75 168 SER A N 1
ATOM 1273 C CA . SER A 1 168 ? -15.596 -15.731 -3.172 1.00 95.75 168 SER A CA 1
ATOM 1274 C C . SER A 1 168 ? -14.478 -16.649 -3.694 1.00 95.75 168 SER A C 1
ATOM 1276 O O . SER A 1 168 ? -14.396 -17.807 -3.282 1.00 95.75 168 SER A O 1
ATOM 1278 N N . MET A 1 169 ? -13.597 -16.158 -4.581 1.00 97.44 169 MET A N 1
ATOM 1279 C CA . MET A 1 169 ? -12.528 -16.960 -5.192 1.00 97.44 169 MET A CA 1
ATOM 1280 C C . MET A 1 169 ? -11.636 -17.627 -4.135 1.00 97.44 169 MET A C 1
ATOM 1282 O O . MET A 1 169 ? -11.355 -17.062 -3.068 1.00 97.44 169 MET A O 1
ATOM 1286 N N . ARG A 1 170 ? -11.138 -18.834 -4.422 1.00 97.31 170 ARG A N 1
ATOM 1287 C CA . ARG A 1 170 ? -10.181 -19.494 -3.525 1.00 97.31 170 ARG A CA 1
ATOM 1288 C C . ARG A 1 170 ? -8.860 -18.730 -3.544 1.00 97.31 170 ARG A C 1
ATOM 1290 O O . ARG A 1 170 ? -8.479 -18.140 -4.551 1.00 97.31 170 ARG A O 1
ATOM 1297 N N . VAL A 1 171 ? -8.135 -18.759 -2.427 1.00 97.12 171 VAL A N 1
ATOM 1298 C CA . VAL A 1 171 ? -6.839 -18.063 -2.301 1.00 97.12 171 VAL A CA 1
ATOM 1299 C C . VAL A 1 171 ? -5.833 -18.563 -3.351 1.00 97.12 171 VAL A C 1
ATOM 1301 O O . VAL A 1 171 ? -5.050 -17.775 -3.872 1.00 97.12 171 VAL A O 1
ATOM 1304 N N . THR A 1 172 ? -5.895 -19.850 -3.705 1.00 96.88 172 THR A N 1
ATOM 1305 C CA . THR A 1 172 ? -5.127 -20.457 -4.806 1.00 96.88 172 THR A CA 1
ATOM 1306 C C . THR A 1 172 ? -5.405 -19.790 -6.145 1.00 96.88 172 THR A C 1
ATOM 1308 O O . THR A 1 172 ? -4.474 -19.432 -6.859 1.00 96.88 172 THR A O 1
ATOM 1311 N N . ASP A 1 173 ? -6.680 -19.580 -6.458 1.00 97.75 173 ASP A N 1
ATOM 1312 C CA . ASP A 1 173 ? -7.116 -19.059 -7.752 1.00 97.75 173 ASP A CA 1
ATOM 1313 C C . ASP A 1 173 ? -6.777 -17.570 -7.853 1.00 97.75 173 ASP A C 1
ATOM 1315 O O . ASP A 1 173 ? -6.337 -17.101 -8.897 1.00 97.75 173 ASP A O 1
ATOM 1319 N N . ILE A 1 174 ? -6.885 -16.840 -6.736 1.00 98.25 174 ILE A N 1
ATOM 1320 C CA . ILE A 1 174 ? -6.436 -15.446 -6.632 1.00 98.25 174 ILE A CA 1
ATOM 1321 C C . ILE A 1 174 ? -4.926 -15.345 -6.864 1.00 98.25 174 ILE A C 1
ATOM 1323 O O . ILE A 1 174 ? -4.493 -14.464 -7.603 1.00 98.25 174 ILE A O 1
ATOM 1327 N N . ALA A 1 175 ? -4.121 -16.239 -6.277 1.00 97.69 175 ALA A N 1
ATOM 1328 C CA . ALA A 1 175 ? -2.669 -16.229 -6.463 1.00 97.69 175 ALA A CA 1
ATOM 1329 C C . ALA A 1 175 ? -2.287 -16.343 -7.949 1.00 97.69 175 ALA A C 1
ATOM 1331 O O . ALA A 1 175 ? -1.455 -15.573 -8.433 1.00 97.69 175 ALA A O 1
ATOM 1332 N N . VAL A 1 176 ? -2.940 -17.253 -8.678 1.00 97.31 176 VAL A N 1
ATOM 1333 C CA . VAL A 1 176 ? -2.742 -17.417 -10.125 1.00 97.31 176 VAL A CA 1
ATOM 1334 C C . VAL A 1 176 ? -3.258 -16.196 -10.888 1.00 97.31 176 VAL A C 1
ATOM 1336 O O . VAL A 1 176 ? -2.533 -15.648 -11.717 1.00 97.31 176 VAL A O 1
ATOM 1339 N N . ALA A 1 177 ? -4.464 -15.716 -10.571 1.00 97.62 177 ALA A N 1
ATOM 1340 C CA . ALA A 1 177 ? -5.094 -14.581 -11.248 1.00 97.62 177 ALA A CA 1
ATOM 1341 C C . ALA A 1 177 ? -4.268 -13.287 -11.155 1.00 97.62 177 ALA A C 1
ATOM 1343 O O . ALA A 1 177 ? -4.253 -12.494 -12.093 1.00 97.62 177 ALA A O 1
ATOM 1344 N N . VAL A 1 178 ? -3.544 -13.079 -10.051 1.00 97.62 178 VAL A N 1
ATOM 1345 C CA . VAL A 1 178 ? -2.666 -11.909 -9.864 1.00 97.62 178 VAL A CA 1
ATOM 1346 C C . VAL A 1 178 ? -1.211 -12.163 -10.280 1.00 97.62 178 VAL A C 1
ATOM 1348 O O . VAL A 1 178 ? -0.340 -11.329 -10.032 1.00 97.62 178 VAL A O 1
ATOM 1351 N N . GLY A 1 179 ? -0.929 -13.287 -10.947 1.00 96.25 179 GLY A N 1
ATOM 1352 C CA . GLY A 1 179 ? 0.348 -13.543 -11.618 1.00 96.25 179 GLY A CA 1
ATOM 1353 C C . GLY A 1 179 ? 1.441 -14.179 -10.758 1.00 96.25 179 GLY A C 1
ATOM 1354 O O . GLY A 1 179 ? 2.629 -13.975 -11.038 1.00 96.25 179 GLY A O 1
ATOM 1355 N N . TYR A 1 180 ? 1.089 -14.910 -9.695 1.00 95.94 180 TYR A N 1
ATOM 1356 C CA . TYR A 1 180 ? 2.042 -15.724 -8.932 1.00 95.94 180 TYR A CA 1
ATOM 1357 C C . TYR A 1 180 ? 2.043 -17.172 -9.421 1.00 95.94 180 TYR A C 1
ATOM 1359 O O . TYR A 1 180 ? 0.997 -17.795 -9.566 1.00 95.94 180 TYR A O 1
ATOM 1367 N N . ALA A 1 181 ? 3.242 -17.730 -9.597 1.00 90.69 181 ALA A N 1
ATOM 1368 C CA . ALA A 1 181 ? 3.427 -19.119 -10.018 1.00 90.69 181 ALA A CA 1
ATOM 1369 C C . ALA A 1 181 ? 3.108 -20.1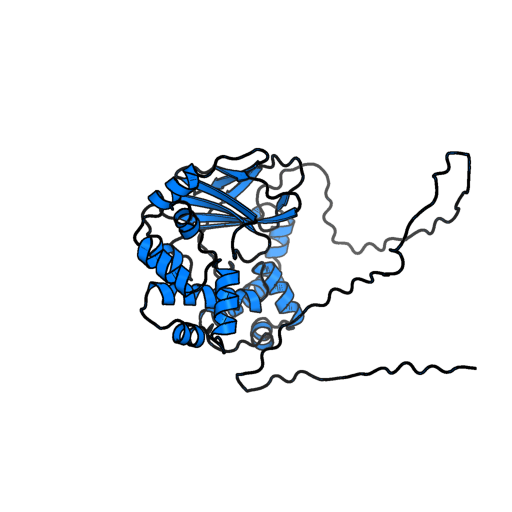47 -8.917 1.00 90.69 181 ALA A C 1
ATOM 1371 O O . ALA A 1 181 ? 2.875 -21.314 -9.213 1.00 90.69 181 ALA A O 1
ATOM 1372 N N . SER A 1 182 ? 3.118 -19.738 -7.643 1.00 94.50 182 SER A N 1
ATOM 1373 C CA . SER A 1 182 ? 2.801 -20.625 -6.524 1.00 94.50 182 SER A CA 1
ATOM 1374 C C . SER A 1 182 ? 2.042 -19.905 -5.410 1.00 94.50 182 SER A C 1
ATOM 1376 O O . SER A 1 182 ? 2.273 -18.722 -5.129 1.00 94.50 182 SER A O 1
ATOM 1378 N N . LEU A 1 183 ? 1.176 -20.656 -4.719 1.00 96.38 183 LEU A N 1
ATOM 1379 C CA . LEU A 1 183 ? 0.458 -20.182 -3.534 1.00 96.38 183 LEU A CA 1
ATOM 1380 C C . LEU A 1 183 ? 1.418 -19.777 -2.407 1.00 96.38 183 LEU A C 1
ATOM 1382 O O . LEU A 1 183 ? 1.153 -18.805 -1.702 1.00 96.38 183 LEU A O 1
ATOM 1386 N N . SER A 1 184 ? 2.528 -20.502 -2.234 1.00 96.06 184 SER A N 1
ATOM 1387 C CA . SER A 1 184 ? 3.503 -20.210 -1.178 1.00 96.06 184 SER A CA 1
ATOM 1388 C C . SER A 1 184 ? 4.143 -18.842 -1.393 1.00 96.06 184 SER A C 1
ATOM 1390 O O . SER A 1 184 ? 4.131 -18.008 -0.490 1.00 96.06 184 SER A O 1
ATOM 1392 N N . SER A 1 185 ? 4.638 -18.569 -2.607 1.00 95.06 185 SER A N 1
ATOM 1393 C CA . SER A 1 185 ? 5.240 -17.274 -2.943 1.00 95.06 185 SER A CA 1
ATOM 1394 C C . SER A 1 185 ? 4.240 -16.129 -2.786 1.00 95.06 185 SER A C 1
ATOM 1396 O O . SER A 1 185 ? 4.590 -15.076 -2.249 1.00 95.06 185 SER A O 1
ATOM 1398 N N . PHE A 1 186 ? 2.991 -16.343 -3.211 1.00 97.50 186 PHE A N 1
ATOM 1399 C CA . PHE A 1 186 ? 1.911 -15.383 -3.005 1.00 97.50 186 PHE A CA 1
ATOM 1400 C C . PHE A 1 186 ? 1.663 -15.120 -1.518 1.00 97.50 186 PHE A C 1
ATOM 1402 O O . PHE A 1 186 ? 1.693 -13.973 -1.092 1.00 97.50 186 PHE A O 1
ATOM 1409 N N . THR A 1 187 ? 1.473 -16.165 -0.714 1.00 96.81 187 THR A N 1
ATOM 1410 C CA . THR A 1 187 ? 1.121 -16.045 0.708 1.00 96.81 187 THR A CA 1
ATOM 1411 C C . THR A 1 187 ? 2.219 -15.354 1.509 1.00 96.81 187 THR A C 1
ATOM 1413 O O . THR A 1 187 ? 1.922 -14.469 2.314 1.00 96.81 187 THR A O 1
ATOM 1416 N N . THR A 1 188 ? 3.488 -15.698 1.266 1.00 95.00 188 THR A N 1
ATOM 1417 C CA . THR A 1 188 ? 4.631 -15.018 1.889 1.00 95.00 188 THR A CA 1
ATOM 1418 C C . THR A 1 188 ? 4.648 -13.539 1.518 1.00 95.00 188 THR A C 1
ATOM 1420 O O . THR A 1 188 ? 4.780 -12.679 2.388 1.00 95.00 188 THR A O 1
ATOM 1423 N N . GLN A 1 189 ? 4.480 -13.222 0.232 1.00 94.50 189 GLN A N 1
ATOM 1424 C CA . GLN A 1 189 ? 4.537 -11.843 -0.237 1.00 94.50 189 GLN A CA 1
ATOM 1425 C C . GLN A 1 189 ? 3.334 -11.014 0.225 1.00 94.50 189 GLN A C 1
ATOM 1427 O O . GLN A 1 189 ? 3.518 -9.862 0.611 1.00 94.50 189 GLN A O 1
ATOM 1432 N N . PHE A 1 190 ? 2.132 -11.593 0.220 1.00 95.75 190 PHE A N 1
ATOM 1433 C CA . PHE A 1 190 ? 0.909 -10.972 0.716 1.00 95.75 190 PHE A CA 1
ATOM 1434 C C . PHE A 1 190 ? 1.050 -10.661 2.204 1.00 95.75 190 PHE A C 1
ATOM 1436 O O . PHE A 1 190 ? 0.942 -9.503 2.588 1.00 95.75 190 PHE A O 1
ATOM 1443 N N . THR A 1 191 ? 1.411 -11.652 3.026 1.00 92.94 191 THR A N 1
ATOM 1444 C CA . THR A 1 191 ? 1.599 -11.456 4.473 1.00 92.94 191 THR A CA 1
ATOM 1445 C C . THR A 1 191 ? 2.644 -10.385 4.764 1.00 92.94 191 THR A C 1
ATOM 1447 O O . THR A 1 191 ? 2.406 -9.492 5.570 1.00 92.94 191 THR A O 1
ATOM 1450 N N . ARG A 1 192 ? 3.774 -10.403 4.050 1.00 90.38 192 ARG A N 1
ATOM 1451 C CA . ARG A 1 192 ? 4.838 -9.404 4.213 1.00 90.38 192 ARG A CA 1
ATOM 1452 C C . ARG A 1 192 ? 4.394 -7.983 3.849 1.00 90.38 192 ARG A C 1
ATOM 1454 O O . ARG A 1 192 ? 4.885 -7.027 4.441 1.00 90.38 192 ARG A O 1
ATOM 1461 N N . LEU A 1 193 ? 3.544 -7.831 2.832 1.00 91.00 193 LEU A N 1
ATOM 1462 C CA . LEU A 1 193 ? 3.110 -6.522 2.335 1.00 91.00 193 LEU A CA 1
ATOM 1463 C C . LEU A 1 193 ? 1.883 -5.973 3.070 1.00 91.00 193 LEU A C 1
ATOM 1465 O O . LEU A 1 193 ? 1.808 -4.767 3.292 1.00 91.00 193 LEU A O 1
ATOM 1469 N N . VAL A 1 194 ? 0.955 -6.843 3.455 1.00 91.38 194 VAL A N 1
ATOM 1470 C CA . VAL A 1 194 ? -0.333 -6.481 4.063 1.00 91.38 194 VAL A CA 1
ATOM 1471 C C . VAL A 1 194 ? -0.274 -6.519 5.592 1.00 91.38 194 VAL A C 1
ATOM 1473 O O . VAL A 1 194 ? -0.976 -5.751 6.240 1.00 91.38 194 VAL A O 1
ATOM 1476 N N . GLY A 1 195 ? 0.570 -7.383 6.165 1.00 88.25 195 GLY A N 1
ATOM 1477 C CA . GLY A 1 195 ? 0.656 -7.662 7.606 1.00 88.25 195 GLY A CA 1
ATOM 1478 C C . GLY A 1 195 ? -0.154 -8.885 8.054 1.00 88.25 195 GLY A C 1
ATOM 1479 O O . GLY A 1 195 ? 0.086 -9.413 9.133 1.00 88.25 195 GLY A O 1
ATOM 1480 N N . PHE A 1 196 ? -1.058 -9.387 7.207 1.00 90.31 196 PHE A N 1
ATOM 1481 C CA . PHE A 1 196 ? -1.952 -10.510 7.506 1.00 90.31 196 PHE A CA 1
ATOM 1482 C C . PHE A 1 196 ? -1.853 -11.598 6.451 1.00 90.31 196 PHE A C 1
ATOM 1484 O O . PHE A 1 196 ? -1.636 -11.306 5.277 1.00 90.31 196 PHE A O 1
ATOM 1491 N N . THR A 1 197 ? -2.100 -12.850 6.838 1.00 93.50 197 THR A N 1
ATOM 1492 C CA . THR A 1 197 ? -2.293 -13.910 5.839 1.00 93.50 197 THR A CA 1
ATOM 1493 C C . THR A 1 197 ? -3.539 -13.615 4.991 1.00 93.50 197 THR A C 1
ATOM 1495 O O . THR A 1 197 ? -4.476 -12.993 5.498 1.00 93.50 197 THR A O 1
ATOM 1498 N N . PRO A 1 198 ? -3.625 -14.086 3.731 1.00 96.56 198 PRO A N 1
ATOM 1499 C CA . PRO A 1 198 ? -4.807 -13.871 2.891 1.00 96.56 198 PRO A CA 1
ATOM 1500 C C . PRO A 1 198 ? -6.120 -14.329 3.544 1.00 96.56 198 PRO A C 1
ATOM 1502 O O . PRO A 1 198 ? -7.157 -13.689 3.381 1.00 96.56 198 PRO A O 1
ATOM 1505 N N . ARG A 1 199 ? -6.077 -15.429 4.311 1.00 95.25 199 ARG A N 1
ATOM 1506 C CA . ARG A 1 199 ? -7.245 -15.967 5.021 1.00 95.25 199 ARG A CA 1
ATOM 1507 C C . ARG A 1 199 ? -7.641 -15.077 6.196 1.00 95.25 199 ARG A C 1
ATOM 1509 O O . ARG A 1 199 ? -8.806 -14.710 6.286 1.00 95.25 199 ARG A O 1
ATOM 1516 N N . THR A 1 200 ? -6.682 -14.698 7.044 1.00 93.44 200 THR A N 1
ATOM 1517 C CA . THR A 1 200 ? -6.917 -13.774 8.166 1.00 93.44 200 THR A CA 1
ATOM 1518 C C . THR A 1 200 ? -7.451 -12.436 7.663 1.00 93.44 200 THR A C 1
ATOM 1520 O O . THR A 1 200 ? -8.437 -11.938 8.189 1.00 93.44 200 THR A O 1
ATOM 1523 N N . PHE A 1 201 ? -6.861 -11.897 6.593 1.00 94.81 201 PHE A N 1
ATOM 1524 C CA . PHE A 1 201 ? -7.320 -10.667 5.954 1.00 94.81 201 PHE A CA 1
ATOM 1525 C C . PHE A 1 201 ? -8.787 -10.764 5.518 1.00 94.81 201 PHE A C 1
ATOM 1527 O O . PHE A 1 201 ? -9.580 -9.890 5.851 1.00 94.81 201 PHE A O 1
ATOM 1534 N N . ARG A 1 202 ? -9.173 -11.850 4.835 1.00 96.00 202 ARG A N 1
ATOM 1535 C CA . ARG A 1 202 ? -10.569 -12.073 4.433 1.00 96.00 202 ARG A CA 1
ATOM 1536 C C . ARG A 1 202 ? -11.511 -12.154 5.636 1.00 96.00 202 ARG A C 1
ATOM 1538 O O . ARG A 1 202 ? -12.581 -11.561 5.588 1.00 96.00 202 ARG A O 1
ATOM 1545 N N . SER A 1 203 ? -11.124 -12.860 6.698 1.00 94.44 203 SER A N 1
ATOM 1546 C CA . SER A 1 203 ? -11.924 -12.954 7.926 1.00 94.44 203 SER A CA 1
ATOM 1547 C C . SER A 1 203 ? -12.116 -11.594 8.600 1.00 94.44 203 SER A C 1
ATOM 1549 O O . SER A 1 203 ? -13.239 -11.253 8.957 1.00 94.44 203 SER A O 1
ATOM 1551 N N . LEU A 1 204 ? -11.054 -10.792 8.715 1.00 93.50 204 LEU A N 1
ATOM 1552 C CA . LEU A 1 204 ? -11.123 -9.448 9.297 1.00 93.50 204 LEU A CA 1
ATOM 1553 C C . LEU A 1 204 ? -12.016 -8.514 8.472 1.00 93.50 204 LEU A C 1
ATOM 1555 O O . LEU A 1 204 ? -12.831 -7.790 9.037 1.00 93.50 204 LEU A O 1
ATOM 1559 N N . VAL A 1 205 ? -11.912 -8.553 7.138 1.00 94.56 205 VAL A N 1
ATOM 1560 C CA . VAL A 1 205 ? -12.793 -7.746 6.280 1.00 94.56 205 VAL A CA 1
ATOM 1561 C C . VAL A 1 205 ? -14.237 -8.246 6.327 1.00 94.56 205 VAL A C 1
ATOM 1563 O O . VAL A 1 205 ? -15.145 -7.430 6.310 1.00 94.56 205 VAL A O 1
ATOM 1566 N N . ALA A 1 206 ? -14.486 -9.550 6.451 1.00 93.69 206 ALA A N 1
ATOM 1567 C CA . ALA A 1 206 ? -15.849 -10.046 6.642 1.00 93.69 206 ALA A CA 1
ATOM 1568 C C . ALA A 1 206 ? -16.473 -9.543 7.958 1.00 93.69 206 ALA A C 1
ATOM 1570 O O . ALA A 1 206 ? -17.669 -9.276 7.998 1.00 93.69 206 ALA A O 1
ATOM 1571 N N . ALA A 1 207 ? -15.668 -9.386 9.013 1.00 92.25 207 ALA A N 1
ATOM 1572 C CA . ALA A 1 207 ? -16.133 -8.901 10.311 1.00 92.25 207 ALA A CA 1
ATOM 1573 C C . ALA A 1 207 ? -16.318 -7.373 10.363 1.00 92.25 207 ALA A C 1
ATOM 1575 O O . ALA A 1 207 ? -17.260 -6.891 10.984 1.00 92.25 207 ALA A O 1
ATOM 1576 N N . ALA A 1 208 ? -15.421 -6.609 9.732 1.00 91.88 208 ALA A N 1
ATOM 1577 C CA . ALA A 1 208 ? -15.350 -5.155 9.893 1.00 91.88 208 ALA A CA 1
ATOM 1578 C C . ALA A 1 208 ? -15.529 -4.355 8.591 1.00 91.88 208 ALA A C 1
ATOM 1580 O O . ALA A 1 208 ? -15.477 -3.129 8.630 1.00 91.88 208 ALA A O 1
ATOM 1581 N N . GLY A 1 209 ? -15.736 -5.008 7.447 1.00 93.38 209 GLY A N 1
ATOM 1582 C CA . GLY A 1 209 ? -15.715 -4.394 6.115 1.00 93.38 209 GLY A CA 1
ATOM 1583 C C . GLY A 1 209 ? -16.727 -3.270 5.920 1.00 93.38 209 GLY A C 1
ATOM 1584 O O . GLY A 1 209 ? -16.364 -2.234 5.375 1.00 93.38 209 GLY A O 1
ATOM 1585 N N . GLU A 1 210 ? -17.944 -3.433 6.438 1.00 95.69 210 GLU A N 1
ATOM 1586 C CA . GLU A 1 210 ? -19.013 -2.422 6.360 1.00 95.69 210 GLU A CA 1
ATOM 1587 C C . GLU A 1 210 ? -18.865 -1.303 7.401 1.00 95.69 210 GLU A C 1
ATOM 1589 O O . GLU A 1 210 ? -19.650 -0.359 7.432 1.00 95.69 210 GLU A O 1
ATOM 1594 N N . THR A 1 211 ? -17.856 -1.383 8.274 1.00 95.19 211 THR A N 1
ATOM 1595 C CA . THR A 1 211 ? -17.626 -0.357 9.292 1.00 95.19 211 THR A CA 1
ATOM 1596 C C . THR A 1 211 ? -17.189 0.943 8.612 1.00 95.19 211 THR A C 1
ATOM 1598 O O . THR A 1 211 ? -16.204 0.926 7.867 1.00 95.19 211 THR A O 1
ATOM 1601 N N . PRO A 1 212 ? -17.847 2.083 8.885 1.00 95.69 212 PRO A N 1
ATOM 1602 C CA . PRO A 1 212 ? -17.389 3.380 8.406 1.00 95.69 212 PRO A CA 1
ATOM 1603 C C . PRO A 1 212 ? -16.016 3.745 8.972 1.00 95.69 212 PRO A C 1
ATOM 1605 O O . PRO A 1 212 ? -15.716 3.500 10.150 1.00 95.69 212 PRO A O 1
ATOM 1608 N N . MET A 1 213 ? -15.195 4.410 8.161 1.00 94.31 213 MET A N 1
ATOM 1609 C CA . MET A 1 213 ? -13.875 4.877 8.579 1.00 94.31 213 MET A CA 1
ATOM 1610 C C . MET A 1 213 ? -13.943 5.799 9.800 1.00 94.31 213 MET A C 1
ATOM 1612 O O . MET A 1 213 ? -13.019 5.782 10.608 1.00 94.31 213 MET A O 1
ATOM 1616 N N . SER A 1 214 ? -15.022 6.563 9.995 1.00 93.19 214 SER A N 1
ATOM 1617 C CA . SER A 1 214 ? -15.222 7.408 11.183 1.00 93.19 214 SER A CA 1
ATOM 1618 C C . SER A 1 214 ? -15.242 6.620 12.501 1.00 93.19 214 SER A C 1
ATOM 1620 O O . SER A 1 214 ? -14.775 7.112 13.532 1.00 93.19 214 SER A O 1
ATOM 1622 N N . ILE A 1 215 ? -15.750 5.384 12.496 1.00 92.50 215 ILE A N 1
ATOM 1623 C CA . ILE A 1 215 ? -15.752 4.503 13.671 1.00 92.50 215 ILE A CA 1
ATOM 1624 C C . ILE A 1 215 ? -14.348 3.944 13.901 1.00 92.50 215 ILE A C 1
ATOM 1626 O O . ILE A 1 215 ? -13.823 4.051 15.010 1.00 92.50 215 ILE A O 1
ATOM 1630 N N . VAL A 1 216 ? -13.719 3.411 12.849 1.00 91.38 216 VAL A N 1
ATOM 1631 C CA . VAL A 1 216 ? -12.347 2.877 12.907 1.00 91.38 216 VAL A CA 1
ATOM 1632 C C . VAL A 1 216 ? -11.362 3.947 13.372 1.00 91.38 216 VAL A C 1
ATOM 1634 O O . VAL A 1 216 ? -10.559 3.712 14.272 1.00 91.38 216 VAL A O 1
ATOM 1637 N N . GLY A 1 217 ? -11.465 5.145 12.799 1.00 90.62 217 GLY A N 1
ATOM 1638 C CA . GLY A 1 217 ? -10.629 6.288 13.128 1.00 90.62 217 GLY A CA 1
ATOM 1639 C C . GLY A 1 217 ? -10.750 6.693 14.591 1.00 90.62 217 GLY A C 1
ATOM 1640 O O . GLY A 1 217 ? -9.732 6.931 15.231 1.00 90.62 217 GLY A O 1
ATOM 1641 N N . ARG A 1 218 ? -11.972 6.725 15.145 1.00 90.44 218 ARG A N 1
ATOM 1642 C CA . ARG A 1 218 ? -12.188 7.044 16.565 1.00 90.44 218 ARG A CA 1
ATOM 1643 C C . ARG A 1 218 ? -11.577 5.997 17.493 1.00 90.44 218 ARG A C 1
ATOM 1645 O O . ARG A 1 218 ? -10.913 6.389 18.444 1.00 90.44 218 ARG A O 1
ATOM 1652 N N . ARG A 1 219 ? -11.746 4.702 17.200 1.00 88.69 219 ARG A N 1
ATOM 1653 C CA . ARG A 1 219 ? -11.137 3.614 17.991 1.00 88.69 219 ARG A CA 1
ATOM 1654 C C . ARG A 1 219 ? -9.612 3.720 17.995 1.00 88.69 219 ARG A C 1
ATOM 1656 O O . ARG A 1 219 ? -9.001 3.782 19.052 1.00 88.69 219 ARG A O 1
ATOM 1663 N N . LEU A 1 220 ? -9.010 3.855 16.813 1.00 85.44 220 LEU A N 1
ATOM 1664 C CA . LEU A 1 220 ? -7.559 4.011 16.672 1.00 85.44 220 LEU A CA 1
ATOM 1665 C C . LEU A 1 220 ? -7.026 5.292 17.324 1.00 85.44 220 LEU A C 1
ATOM 1667 O O . LEU A 1 220 ? -5.926 5.294 17.868 1.00 85.44 220 LEU A O 1
ATOM 1671 N N . ALA A 1 221 ? -7.785 6.389 17.269 1.00 85.50 221 ALA A N 1
ATOM 1672 C CA . ALA A 1 221 ? -7.405 7.640 17.916 1.00 85.50 221 ALA A CA 1
ATOM 1673 C C . ALA A 1 221 ? -7.460 7.547 19.450 1.00 85.50 221 ALA A C 1
ATOM 1675 O O . ALA A 1 221 ? -6.631 8.162 20.110 1.00 85.50 221 ALA A O 1
ATOM 1676 N N . GLN A 1 222 ? -8.385 6.767 20.021 1.00 80.56 222 GLN A N 1
ATOM 1677 C CA . GLN A 1 222 ? -8.475 6.540 21.471 1.00 80.56 222 GLN A CA 1
ATOM 1678 C C . GLN A 1 222 ? -7.288 5.732 22.008 1.00 80.56 222 GLN A C 1
ATOM 1680 O O . GLN A 1 222 ? -6.818 5.999 23.111 1.00 80.56 222 GLN A O 1
ATOM 1685 N N . SER A 1 223 ? -6.758 4.802 21.211 1.00 70.62 223 SER A N 1
ATOM 1686 C CA . SER A 1 223 ? -5.553 4.038 21.555 1.00 70.62 223 SER A CA 1
ATOM 1687 C C . SER A 1 223 ? -4.256 4.855 21.422 1.00 70.62 223 SER A C 1
ATOM 1689 O O . SER A 1 223 ? -3.210 4.434 21.916 1.00 70.62 223 SER A O 1
ATOM 1691 N N . ASN A 1 224 ? -4.295 6.044 20.802 1.00 68.12 224 ASN A N 1
ATOM 1692 C CA . ASN A 1 224 ? -3.139 6.939 20.711 1.00 68.12 224 ASN A CA 1
ATOM 1693 C C . ASN A 1 224 ? -2.962 7.723 22.015 1.00 68.12 224 ASN A C 1
ATOM 1695 O O . ASN A 1 224 ? -3.390 8.869 22.123 1.00 68.12 224 ASN A O 1
ATOM 1699 N N . THR A 1 225 ? -2.274 7.131 22.991 1.00 63.88 225 THR A N 1
ATOM 1700 C CA . THR A 1 225 ? -1.693 7.886 24.113 1.00 63.88 225 THR A CA 1
ATOM 1701 C C . THR A 1 225 ? -0.211 8.122 23.812 1.00 63.88 225 THR A C 1
ATOM 1703 O O . THR A 1 225 ? 0.595 7.208 24.005 1.00 63.88 225 THR A O 1
ATOM 1706 N N . PRO A 1 226 ? 0.197 9.296 23.286 1.00 64.38 226 PRO A N 1
ATOM 1707 C CA . PRO A 1 226 ? 1.576 9.491 22.872 1.00 64.38 226 PRO A CA 1
ATOM 1708 C C . PRO A 1 226 ? 2.475 9.576 24.105 1.00 64.38 226 PRO A C 1
ATOM 1710 O O . PRO A 1 226 ? 2.418 10.535 24.873 1.00 64.38 226 PRO A O 1
ATOM 1713 N N . SER A 1 227 ? 3.336 8.579 24.282 1.00 66.06 227 SER A N 1
ATOM 1714 C CA . SER A 1 227 ? 4.501 8.721 25.154 1.00 66.06 227 SER A CA 1
ATOM 1715 C C . SER A 1 227 ? 5.482 9.659 24.451 1.00 66.06 227 SER A C 1
ATOM 1717 O O . SER A 1 227 ? 5.815 9.428 23.287 1.00 66.06 227 SER A O 1
ATOM 1719 N N . GLN A 1 228 ? 5.923 10.736 25.105 1.00 70.56 228 GLN A N 1
ATOM 1720 C CA . GLN A 1 228 ? 6.986 11.572 24.538 1.00 70.56 228 GLN A CA 1
ATOM 1721 C C . GLN A 1 228 ? 8.281 10.749 24.406 1.00 70.56 228 GLN A C 1
ATOM 1723 O O . GLN A 1 228 ? 8.556 9.924 25.282 1.00 70.56 228 GLN A O 1
ATOM 1728 N N . PRO A 1 229 ? 9.098 10.973 23.358 1.00 78.69 229 PRO A N 1
ATOM 1729 C CA . PRO A 1 229 ? 9.010 12.039 22.347 1.00 78.69 229 PRO A CA 1
ATOM 1730 C C . PRO A 1 229 ? 8.132 11.714 21.119 1.00 78.69 229 PRO A C 1
ATOM 1732 O O . PRO A 1 229 ? 8.028 10.568 20.679 1.00 78.69 229 PRO A O 1
ATOM 1735 N N . THR A 1 230 ? 7.554 12.759 20.514 1.00 84.38 230 THR A N 1
ATOM 1736 C CA . THR A 1 230 ? 6.679 12.676 19.328 1.00 84.38 230 THR A CA 1
ATOM 1737 C C . THR A 1 230 ? 7.117 13.618 18.209 1.00 84.38 230 THR A C 1
ATOM 1739 O O . THR A 1 230 ? 7.643 14.694 18.471 1.00 84.38 230 THR A O 1
ATOM 1742 N N . LEU A 1 231 ? 6.803 13.255 16.966 1.00 87.12 231 LEU A N 1
ATOM 1743 C CA . LEU A 1 231 ? 6.905 14.104 15.779 1.00 87.12 231 LEU A CA 1
ATOM 1744 C C . LEU A 1 231 ? 5.514 14.607 15.387 1.00 87.12 231 LEU A C 1
ATOM 1746 O O . LEU A 1 231 ? 4.594 13.809 15.203 1.00 87.12 231 LEU A O 1
ATOM 1750 N N . THR A 1 232 ? 5.369 15.920 15.213 1.00 89.75 232 THR A N 1
ATOM 1751 C CA . THR A 1 232 ? 4.089 16.533 14.833 1.00 89.75 232 THR A CA 1
ATOM 1752 C C . THR A 1 232 ? 4.002 16.701 13.322 1.00 89.75 232 THR A C 1
ATOM 1754 O O . THR A 1 232 ? 4.862 17.323 12.696 1.00 89.75 232 THR A O 1
ATOM 1757 N N . VAL A 1 233 ? 2.936 16.179 12.720 1.00 91.31 233 VAL A N 1
ATOM 1758 C CA . VAL A 1 233 ? 2.636 16.353 11.297 1.00 91.31 233 VAL A CA 1
ATOM 1759 C C . VAL A 1 233 ? 1.360 17.165 11.160 1.00 91.31 233 VAL A C 1
ATOM 1761 O O . VAL A 1 233 ? 0.312 16.751 11.644 1.00 91.31 233 VAL A O 1
ATOM 1764 N N . THR A 1 234 ? 1.442 18.300 10.471 1.00 93.69 234 THR A N 1
ATOM 1765 C CA . THR A 1 234 ? 0.269 19.059 10.029 1.00 93.69 234 THR A CA 1
ATOM 1766 C C . THR A 1 234 ? -0.014 18.728 8.569 1.00 93.69 234 THR A C 1
ATOM 1768 O O . THR A 1 234 ? 0.873 18.816 7.722 1.00 93.69 234 THR A O 1
ATOM 1771 N N . VAL A 1 235 ? -1.244 18.349 8.255 1.00 94.12 235 VAL A N 1
ATOM 1772 C CA . VAL A 1 235 ? -1.669 17.841 6.957 1.00 94.12 235 VAL A CA 1
ATOM 1773 C C . VAL A 1 235 ? -2.832 18.683 6.439 1.00 94.12 235 VAL A C 1
ATOM 1775 O O . VAL A 1 235 ? -3.985 18.476 6.806 1.00 94.12 235 VAL A O 1
ATOM 1778 N N . SER A 1 236 ? -2.542 19.616 5.536 1.00 94.38 236 SER A N 1
ATOM 1779 C CA . SER A 1 236 ? -3.569 20.461 4.925 1.00 94.38 236 SER A CA 1
ATOM 1780 C C . SER A 1 236 ? -4.514 19.648 4.035 1.00 94.38 236 SER A C 1
ATOM 1782 O O . SER A 1 236 ? -4.071 18.830 3.217 1.00 94.38 236 SER A O 1
ATOM 1784 N N . GLY A 1 237 ? -5.815 19.925 4.150 1.00 90.06 237 GLY A N 1
ATOM 1785 C CA . GLY A 1 237 ? -6.882 19.215 3.440 1.00 90.06 237 GLY A CA 1
ATOM 1786 C C . GLY A 1 237 ? -7.364 17.954 4.161 1.00 90.06 237 GLY A C 1
ATOM 1787 O O . GLY A 1 237 ? -8.139 17.186 3.583 1.00 90.06 237 GLY A O 1
ATOM 1788 N N . ALA A 1 238 ? -6.893 17.725 5.392 1.00 89.06 238 ALA A N 1
ATOM 1789 C CA . ALA A 1 238 ? -7.329 16.628 6.253 1.00 89.06 238 ALA A CA 1
ATOM 1790 C C . ALA A 1 238 ? -8.538 16.995 7.129 1.00 89.06 238 ALA A C 1
ATOM 1792 O O . ALA A 1 238 ? -9.131 16.103 7.734 1.00 89.06 238 ALA A O 1
ATOM 1793 N N . ALA A 1 239 ? -8.937 18.272 7.176 1.00 88.31 239 ALA A N 1
ATOM 1794 C CA . ALA A 1 239 ? -10.124 18.700 7.909 1.00 88.31 239 ALA A CA 1
ATOM 1795 C C . ALA A 1 239 ? -11.359 17.861 7.522 1.00 88.31 239 ALA A C 1
ATOM 1797 O O . ALA A 1 239 ? -11.635 17.640 6.340 1.00 88.31 239 ALA A O 1
ATOM 1798 N N . GLY A 1 240 ? -12.078 17.362 8.533 1.00 90.62 240 GLY A N 1
ATOM 1799 C CA . GLY A 1 240 ? -13.256 16.503 8.350 1.00 90.62 240 GLY A CA 1
ATOM 1800 C C . GLY A 1 240 ? -12.969 15.075 7.863 1.00 90.62 240 GLY A C 1
ATOM 1801 O O . GLY A 1 240 ? -13.907 14.353 7.539 1.00 90.62 240 GLY A O 1
ATOM 1802 N N . ARG A 1 241 ? -11.703 14.643 7.797 1.00 94.62 241 ARG A N 1
ATOM 1803 C CA . ARG A 1 241 ? -11.306 13.296 7.354 1.00 94.62 241 ARG A CA 1
ATOM 1804 C C . ARG A 1 241 ? -10.810 12.434 8.506 1.00 94.62 241 ARG A C 1
ATOM 1806 O O . ARG A 1 241 ? -10.490 12.922 9.591 1.00 94.62 241 ARG A O 1
ATOM 1813 N N . VAL A 1 242 ? -10.700 11.137 8.231 1.00 94.81 242 VAL A N 1
ATOM 1814 C CA . VAL A 1 242 ? -9.922 10.210 9.057 1.00 94.81 242 VAL A CA 1
ATOM 1815 C C . VAL A 1 242 ? -8.502 10.196 8.513 1.00 94.81 242 VAL A C 1
ATOM 1817 O O . VAL A 1 242 ? -8.257 9.716 7.405 1.00 94.81 242 VAL A O 1
ATOM 1820 N N . LEU A 1 243 ? -7.580 10.781 9.270 1.00 93.69 243 LEU A N 1
ATOM 1821 C CA . LEU A 1 243 ? -6.186 10.949 8.899 1.00 93.69 243 LEU A CA 1
ATOM 1822 C C . LEU A 1 243 ? -5.348 9.854 9.547 1.00 93.69 243 LEU A C 1
ATOM 1824 O O . LEU A 1 243 ? -5.204 9.812 10.764 1.00 93.69 243 LEU A O 1
ATOM 1828 N N . PHE A 1 244 ? -4.744 9.008 8.724 1.00 92.69 244 PHE A N 1
ATOM 1829 C CA . PHE A 1 244 ? -3.666 8.126 9.139 1.00 92.69 244 PHE A CA 1
ATOM 1830 C C . PHE A 1 244 ? -2.325 8.778 8.805 1.00 92.69 244 PHE A C 1
ATOM 1832 O O . PHE A 1 244 ? -2.142 9.241 7.679 1.00 92.69 244 PHE A O 1
ATOM 1839 N N . ALA A 1 245 ? -1.363 8.768 9.723 1.00 92.06 245 ALA A N 1
ATOM 1840 C CA . ALA A 1 245 ? 0.016 9.137 9.430 1.00 92.06 245 ALA A CA 1
ATOM 1841 C C . ALA A 1 245 ? 0.984 8.099 9.994 1.00 92.06 245 ALA A C 1
ATOM 1843 O O . ALA A 1 245 ? 0.815 7.630 11.116 1.00 92.06 245 ALA A O 1
ATOM 1844 N N . GLY A 1 246 ? 2.003 7.734 9.218 1.00 90.69 246 GLY A N 1
ATOM 1845 C CA . GLY A 1 246 ? 2.954 6.702 9.608 1.00 90.69 246 GLY A CA 1
ATOM 1846 C C . GLY A 1 246 ? 4.348 6.901 9.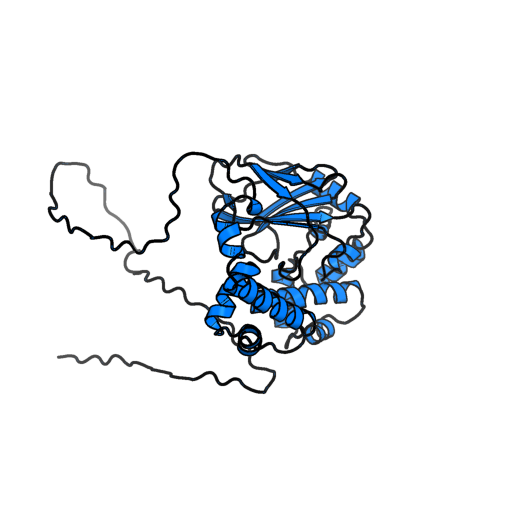034 1.00 90.69 246 GLY A C 1
ATOM 1847 O O . GLY A 1 246 ? 4.530 7.466 7.953 1.00 90.69 246 GLY A O 1
ATOM 1848 N N . LEU A 1 247 ? 5.324 6.396 9.783 1.00 90.88 247 LEU A N 1
ATOM 1849 C CA . LEU A 1 247 ? 6.735 6.313 9.439 1.00 90.88 247 LEU A CA 1
ATOM 1850 C C . LEU A 1 247 ? 7.051 4.895 8.953 1.00 90.88 247 LEU A C 1
ATOM 1852 O O . LEU A 1 247 ? 6.902 3.923 9.694 1.00 90.88 247 LEU A O 1
ATOM 1856 N N . PHE A 1 248 ? 7.505 4.767 7.708 1.00 89.31 248 PHE A N 1
ATOM 1857 C CA . PHE A 1 248 ? 7.788 3.484 7.064 1.00 89.31 248 PHE A CA 1
ATOM 1858 C C . PHE A 1 248 ? 9.284 3.323 6.784 1.00 89.31 248 PHE A C 1
ATOM 1860 O O . PHE A 1 248 ? 9.973 4.270 6.422 1.00 89.31 248 PHE A O 1
ATOM 1867 N N . ALA A 1 249 ? 9.802 2.099 6.893 1.00 83.81 249 ALA A N 1
ATOM 1868 C CA . ALA A 1 249 ? 11.222 1.817 6.654 1.00 83.81 249 ALA A CA 1
ATOM 1869 C C . ALA A 1 249 ? 11.636 1.859 5.163 1.00 83.81 249 ALA A C 1
ATOM 1871 O O . ALA A 1 249 ? 12.810 1.687 4.837 1.00 83.81 249 ALA A O 1
ATOM 1872 N N . GLY A 1 250 ? 10.696 2.041 4.230 1.00 77.75 250 GLY A N 1
ATOM 1873 C CA . GLY A 1 250 ? 10.997 2.116 2.802 1.00 77.75 250 GLY A CA 1
ATOM 1874 C C . GLY A 1 250 ? 9.877 2.745 1.980 1.00 77.75 250 GLY A C 1
ATOM 1875 O O . GLY A 1 250 ? 8.763 2.910 2.462 1.00 77.75 250 GLY A O 1
ATOM 1876 N N . GLY A 1 251 ? 10.186 3.069 0.720 1.00 71.12 251 GLY A N 1
ATOM 1877 C CA . GLY A 1 251 ? 9.331 3.895 -0.145 1.00 71.12 251 GLY A CA 1
ATOM 1878 C C . GLY A 1 251 ? 7.996 3.287 -0.573 1.00 71.12 251 GLY A C 1
ATOM 1879 O O . GLY A 1 251 ? 7.125 4.021 -1.019 1.00 71.12 251 GLY A O 1
ATOM 1880 N N . ILE A 1 252 ? 7.801 1.970 -0.432 1.00 78.56 252 ILE A N 1
ATOM 1881 C CA . ILE A 1 252 ? 6.456 1.385 -0.527 1.00 78.56 252 ILE A CA 1
ATOM 1882 C C . ILE A 1 252 ? 5.887 1.320 0.890 1.00 78.56 252 ILE A C 1
ATOM 1884 O O . ILE A 1 252 ? 6.517 0.679 1.731 1.00 78.56 252 ILE A O 1
ATOM 1888 N N . PRO A 1 253 ? 4.703 1.893 1.150 1.00 79.06 253 PRO A N 1
ATOM 1889 C CA . PRO A 1 253 ? 4.000 1.729 2.418 1.00 79.06 253 PRO A CA 1
ATOM 1890 C C . PRO A 1 253 ? 3.478 0.292 2.533 1.00 79.06 253 PRO A C 1
ATOM 1892 O O . PRO A 1 253 ? 2.456 -0.074 1.946 1.00 79.06 253 PRO A O 1
ATOM 1895 N N . GLN A 1 254 ? 4.236 -0.549 3.231 1.00 80.50 254 GLN A N 1
ATOM 1896 C CA . GLN A 1 254 ? 3.990 -1.984 3.353 1.00 80.50 254 GLN A CA 1
ATOM 1897 C C . GLN A 1 254 ? 4.226 -2.465 4.784 1.00 80.50 254 GLN A C 1
ATOM 1899 O O . GLN A 1 254 ? 5.133 -1.975 5.457 1.00 80.50 254 GLN A O 1
ATOM 1904 N N . GLY A 1 255 ? 3.466 -3.478 5.197 1.00 76.38 255 GLY A N 1
ATOM 1905 C CA . GLY A 1 255 ? 3.490 -3.991 6.563 1.00 76.38 255 GLY A CA 1
ATOM 1906 C C . GLY A 1 255 ? 3.083 -2.929 7.585 1.00 76.38 255 GLY A C 1
ATOM 1907 O O . GLY A 1 255 ? 2.566 -1.870 7.227 1.00 76.38 255 GLY A O 1
ATOM 1908 N N . LEU A 1 256 ? 3.324 -3.215 8.863 1.00 79.06 256 LEU A N 1
ATOM 1909 C CA . LEU A 1 256 ? 3.097 -2.239 9.924 1.00 79.06 256 LEU A CA 1
ATOM 1910 C C . LEU A 1 256 ? 4.107 -1.086 9.813 1.00 79.06 256 LEU A C 1
ATOM 1912 O O . LEU A 1 256 ? 5.287 -1.337 9.543 1.00 79.06 256 LEU A O 1
ATOM 1916 N N . PRO A 1 257 ? 3.675 0.170 10.011 1.00 86.50 257 PRO A N 1
ATOM 1917 C CA . PRO A 1 257 ? 4.611 1.278 10.128 1.00 86.50 257 PRO A CA 1
ATOM 1918 C C . PRO A 1 257 ? 5.491 1.093 11.370 1.00 86.50 257 PRO A C 1
ATOM 1920 O O . PRO A 1 257 ? 5.072 0.490 12.355 1.00 86.50 257 PRO A O 1
ATOM 1923 N N . ALA A 1 258 ? 6.703 1.650 11.338 1.00 88.00 258 ALA A N 1
ATOM 1924 C CA . ALA A 1 258 ? 7.589 1.673 12.501 1.00 88.00 258 ALA A CA 1
ATOM 1925 C C . ALA A 1 258 ? 6.959 2.465 13.657 1.00 88.00 258 ALA A C 1
ATOM 1927 O O . ALA A 1 258 ? 7.086 2.087 14.815 1.00 88.00 258 ALA A O 1
ATOM 1928 N N . ALA A 1 259 ? 6.250 3.539 13.316 1.00 88.12 259 ALA A N 1
ATOM 1929 C CA . ALA A 1 259 ? 5.333 4.238 14.198 1.00 88.12 259 ALA A CA 1
ATOM 1930 C C . ALA A 1 259 ? 4.244 4.911 13.368 1.00 88.12 259 ALA A C 1
ATOM 1932 O O . ALA A 1 259 ? 4.484 5.317 12.229 1.00 88.12 259 ALA A O 1
ATOM 1933 N N . GLY A 1 260 ? 3.056 5.059 13.934 1.00 89.00 260 GLY A N 1
ATOM 1934 C CA . GLY A 1 260 ? 1.958 5.752 13.285 1.00 89.00 260 GLY A CA 1
ATOM 1935 C C . GLY A 1 260 ? 0.960 6.268 14.299 1.00 89.00 260 GLY A C 1
ATOM 1936 O O . GLY A 1 260 ? 0.999 5.895 15.466 1.00 89.00 260 GLY A O 1
ATOM 1937 N N . ALA A 1 261 ? 0.094 7.150 13.834 1.00 89.56 261 ALA A N 1
ATOM 1938 C CA . ALA A 1 261 ? -0.988 7.706 14.614 1.00 89.56 261 ALA A CA 1
ATOM 1939 C C . ALA A 1 261 ? -2.171 8.022 13.699 1.00 89.56 261 ALA A C 1
ATOM 1941 O O . ALA A 1 261 ? -2.046 8.147 12.475 1.00 89.56 261 ALA A O 1
ATOM 1942 N N . VAL A 1 262 ? -3.334 8.141 14.324 1.00 91.00 262 VAL A N 1
ATOM 1943 C CA . VAL A 1 262 ? -4.608 8.431 13.678 1.00 91.00 262 VAL A CA 1
ATOM 1944 C C . VAL A 1 262 ? -5.225 9.648 14.336 1.00 91.00 262 VAL A C 1
ATOM 1946 O O . VAL A 1 262 ? -5.279 9.739 15.562 1.00 91.00 262 VAL A O 1
ATOM 1949 N N . ALA A 1 263 ? -5.708 10.561 13.506 1.00 90.31 263 ALA A N 1
ATOM 1950 C CA . ALA A 1 263 ? -6.480 11.718 13.915 1.00 90.31 263 ALA A CA 1
ATOM 1951 C C . ALA A 1 263 ? -7.816 11.746 13.164 1.00 90.31 263 ALA A C 1
ATOM 1953 O O . ALA A 1 263 ? -7.914 11.300 12.019 1.00 90.31 263 ALA A O 1
ATOM 1954 N N . VAL A 1 264 ? -8.858 12.264 13.809 1.00 91.00 264 VAL A N 1
ATOM 1955 C CA . VAL A 1 264 ? -10.203 12.368 13.231 1.00 91.00 264 VAL A CA 1
ATOM 1956 C C . VAL A 1 264 ? -10.653 13.817 13.309 1.00 91.00 264 VAL A C 1
ATOM 1958 O O . VAL A 1 264 ? -10.688 14.393 14.392 1.00 91.00 264 VAL A O 1
ATOM 1961 N N . GLY A 1 265 ? -10.993 14.407 12.163 1.00 84.69 265 GLY A N 1
ATOM 1962 C CA . GLY A 1 265 ? -11.529 15.769 12.097 1.00 84.69 265 GLY A CA 1
ATOM 1963 C C . GLY A 1 265 ? -10.513 16.887 12.361 1.00 84.69 265 GLY A C 1
ATOM 1964 O O . GLY A 1 265 ? -10.900 18.052 12.341 1.00 84.69 265 GLY A O 1
ATOM 1965 N N . THR A 1 266 ? -9.232 16.568 12.559 1.00 87.31 266 THR A N 1
ATOM 1966 C CA . THR A 1 266 ? -8.150 17.543 12.758 1.00 87.31 266 THR A CA 1
ATOM 1967 C C . THR A 1 266 ? -7.116 17.449 11.636 1.00 87.31 266 THR A C 1
ATOM 1969 O O . THR A 1 266 ? -7.006 16.439 10.941 1.00 87.31 266 THR A O 1
ATOM 1972 N N . GLU A 1 267 ? -6.334 18.514 11.463 1.00 90.12 267 GLU A N 1
ATOM 1973 C CA . GLU A 1 267 ? -5.234 18.542 10.493 1.00 90.12 267 GLU A CA 1
ATOM 1974 C C . GLU A 1 267 ? -3.872 18.232 11.115 1.00 90.12 267 GLU A C 1
ATOM 1976 O O . GLU A 1 267 ? -2.889 18.156 10.394 1.00 90.12 267 GLU A O 1
ATOM 1981 N N . ALA A 1 268 ? -3.783 18.041 12.430 1.00 90.44 268 ALA A N 1
ATOM 1982 C CA . ALA A 1 268 ? -2.524 17.770 13.113 1.00 90.44 268 ALA A CA 1
ATOM 1983 C C . ALA A 1 268 ? -2.565 16.414 13.814 1.00 90.44 268 ALA A C 1
ATOM 1985 O O . ALA A 1 268 ? -3.548 16.073 14.474 1.00 90.44 268 ALA A O 1
ATOM 1986 N N . VAL A 1 269 ? -1.476 15.659 13.687 1.00 90.19 269 VAL A N 1
ATOM 1987 C CA . VAL A 1 269 ? -1.303 14.351 14.317 1.00 90.19 269 VAL A CA 1
ATOM 1988 C C . VAL A 1 269 ? 0.108 14.225 14.889 1.00 90.19 269 VAL A C 1
ATOM 1990 O O . VAL A 1 269 ? 1.088 14.596 14.240 1.00 90.19 269 VAL A O 1
ATOM 1993 N N . ALA A 1 270 ? 0.207 13.712 16.115 1.00 89.75 270 ALA A N 1
ATOM 1994 C CA . ALA A 1 270 ? 1.472 13.440 16.786 1.00 89.75 270 ALA A CA 1
ATOM 1995 C C . ALA A 1 270 ? 1.814 11.952 16.650 1.00 89.75 270 ALA A C 1
ATOM 1997 O O . ALA A 1 270 ? 1.055 11.097 17.099 1.00 89.75 270 ALA A O 1
ATOM 1998 N N . ILE A 1 271 ? 2.948 11.644 16.022 1.00 89.12 271 ILE A N 1
ATOM 1999 C CA . ILE A 1 271 ? 3.434 10.276 15.817 1.00 89.12 271 ILE A CA 1
ATOM 2000 C C . ILE A 1 271 ? 4.518 9.985 16.865 1.00 89.12 271 ILE A C 1
ATOM 2002 O O . ILE A 1 271 ? 5.479 10.756 16.946 1.00 89.12 271 ILE A O 1
ATOM 2006 N N . PRO A 1 272 ? 4.424 8.899 17.653 1.00 86.50 272 PRO A N 1
ATOM 2007 C CA . PRO A 1 272 ? 5.493 8.516 18.576 1.00 86.50 272 PRO A CA 1
ATOM 2008 C C . PRO A 1 272 ? 6.774 8.168 17.809 1.00 86.50 272 PRO A C 1
ATOM 2010 O O . PRO A 1 272 ? 6.719 7.599 16.720 1.00 86.50 272 PRO A O 1
ATOM 2013 N N . LEU A 1 273 ? 7.947 8.515 18.341 1.00 85.19 273 LEU A N 1
ATOM 2014 C CA . LEU A 1 273 ? 9.204 8.227 17.646 1.00 85.19 273 LEU A CA 1
ATOM 2015 C C . LEU A 1 273 ? 9.616 6.750 17.822 1.00 85.19 273 LEU A C 1
ATOM 2017 O O . LEU A 1 273 ? 9.810 6.314 18.955 1.00 85.19 273 LEU A O 1
ATOM 2021 N N . PRO A 1 274 ? 9.855 5.983 16.737 1.00 83.38 274 PRO A N 1
ATOM 2022 C CA . PRO A 1 274 ? 10.238 4.565 16.809 1.00 83.38 274 PRO A CA 1
ATOM 2023 C C . PRO A 1 274 ? 11.718 4.330 17.180 1.00 83.38 274 PRO A C 1
ATOM 2025 O O . PRO A 1 274 ? 12.224 3.217 17.051 1.00 83.38 274 PRO A O 1
ATOM 2028 N N . GLY A 1 275 ? 12.435 5.378 17.602 1.00 85.00 275 GLY A N 1
ATOM 2029 C CA . GLY A 1 275 ? 13.892 5.402 17.755 1.00 85.00 275 GLY A CA 1
ATOM 2030 C C . GLY A 1 275 ? 14.619 6.060 16.571 1.00 85.00 275 GLY A C 1
ATOM 2031 O O . GLY A 1 275 ? 13.993 6.427 15.570 1.00 85.00 275 GLY A O 1
ATOM 2032 N N . PRO A 1 276 ? 15.946 6.263 16.680 1.00 87.50 276 PRO A N 1
ATOM 2033 C CA . PRO A 1 276 ? 16.723 6.954 15.660 1.00 87.50 276 PRO A CA 1
ATOM 2034 C C . PRO A 1 276 ? 16.783 6.154 14.354 1.00 87.50 276 PRO A C 1
ATOM 2036 O O . PRO A 1 276 ? 16.979 4.939 14.352 1.00 87.50 276 PRO A O 1
ATOM 2039 N N . GLY A 1 277 ? 16.646 6.841 13.221 1.00 88.94 277 GLY A N 1
ATOM 2040 C CA . GLY A 1 277 ? 16.614 6.188 11.915 1.00 88.94 277 GLY A CA 1
ATOM 2041 C C . GLY A 1 277 ? 16.169 7.104 10.782 1.00 88.94 277 GLY A C 1
ATOM 2042 O O . GLY A 1 277 ? 15.934 8.297 10.967 1.00 88.94 277 GLY A O 1
ATOM 2043 N N . SER A 1 278 ? 16.071 6.532 9.584 1.00 88.94 278 SER A N 1
ATOM 2044 C CA . SER A 1 278 ? 15.581 7.217 8.388 1.00 88.94 278 SER A CA 1
ATOM 2045 C C . SER A 1 278 ? 14.280 6.560 7.943 1.00 88.94 278 SER A C 1
ATOM 2047 O O . SER A 1 278 ? 14.283 5.370 7.633 1.00 88.94 278 SER A O 1
ATOM 2049 N N . PHE A 1 279 ? 13.192 7.327 7.887 1.00 89.50 279 PHE A N 1
ATOM 2050 C CA . PHE A 1 279 ? 11.848 6.809 7.632 1.00 89.50 279 PHE A CA 1
ATOM 2051 C C . PHE A 1 279 ? 11.119 7.621 6.567 1.00 89.50 279 PHE A C 1
ATOM 2053 O O . PHE A 1 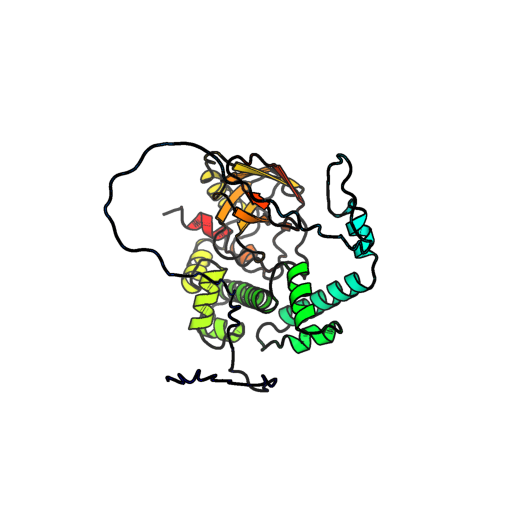279 ? 11.226 8.841 6.516 1.00 89.50 279 PHE A O 1
ATOM 2060 N N . GLU A 1 280 ? 10.333 6.952 5.738 1.00 89.69 280 GLU A N 1
ATOM 2061 C CA . GLU A 1 280 ? 9.416 7.594 4.803 1.00 89.69 280 GLU A CA 1
ATOM 2062 C C . GLU A 1 280 ? 8.148 8.002 5.556 1.00 89.69 280 GLU A C 1
ATOM 2064 O O . GLU A 1 280 ? 7.476 7.154 6.147 1.00 89.69 280 GLU A O 1
ATOM 2069 N N . LEU A 1 281 ? 7.825 9.296 5.546 1.00 91.38 281 LEU A N 1
ATOM 2070 C CA . LEU A 1 281 ? 6.597 9.811 6.144 1.00 91.38 281 LEU A CA 1
ATOM 2071 C C . LEU A 1 281 ? 5.476 9.800 5.104 1.00 91.38 281 LEU A C 1
ATOM 2073 O O . LEU A 1 281 ? 5.568 10.485 4.082 1.00 91.38 281 LEU A O 1
ATOM 2077 N N . LEU A 1 282 ? 4.409 9.063 5.403 1.00 92.12 282 LEU A N 1
ATOM 2078 C CA . LEU A 1 282 ? 3.182 9.022 4.617 1.00 92.12 282 LEU A CA 1
ATOM 2079 C C . LEU A 1 282 ? 1.993 9.397 5.495 1.00 92.12 282 LEU A C 1
ATOM 2081 O O . LEU A 1 282 ? 1.818 8.859 6.588 1.00 92.12 282 LEU A O 1
ATOM 2085 N N . SER A 1 283 ? 1.119 10.227 4.946 1.00 93.38 283 SER A N 1
ATOM 2086 C CA . SER A 1 283 ? -0.223 10.462 5.449 1.00 93.38 283 SER A CA 1
ATOM 2087 C C . SER A 1 283 ? -1.268 10.055 4.418 1.00 93.38 283 SER A C 1
ATOM 2089 O O . SER A 1 283 ? -1.116 10.302 3.220 1.00 93.38 283 SER A O 1
ATOM 2091 N N . VAL A 1 284 ? -2.344 9.436 4.891 1.00 94.19 284 VAL A N 1
ATOM 2092 C CA . VAL A 1 284 ? -3.482 9.005 4.083 1.00 94.19 284 VAL A CA 1
ATOM 2093 C C . VAL A 1 284 ? -4.749 9.547 4.724 1.00 94.19 284 VAL A C 1
ATOM 2095 O O . VAL A 1 284 ? -4.986 9.332 5.909 1.00 94.19 284 VAL A O 1
ATOM 2098 N N . GLY A 1 285 ? -5.545 10.275 3.950 1.00 94.75 285 GLY A N 1
ATOM 2099 C CA . GLY A 1 285 ? -6.833 10.800 4.387 1.00 94.75 285 GLY A CA 1
ATOM 2100 C C . GLY A 1 285 ? -7.972 10.008 3.763 1.00 94.75 285 GLY A C 1
ATOM 2101 O O . GLY A 1 285 ? -8.030 9.888 2.537 1.00 94.75 285 GLY A O 1
ATOM 2102 N N . PHE A 1 286 ? -8.890 9.522 4.589 1.00 95.25 286 PHE A N 1
ATOM 2103 C CA . PHE A 1 286 ? -10.088 8.810 4.152 1.00 95.25 286 PHE A CA 1
ATOM 2104 C C . PHE A 1 286 ? -11.338 9.659 4.361 1.00 95.25 286 PHE A C 1
ATOM 2106 O O . PHE A 1 286 ? -11.391 10.504 5.257 1.00 95.25 286 PHE A O 1
ATOM 2113 N N . ASP A 1 287 ? -12.332 9.451 3.505 1.00 95.19 287 ASP A N 1
ATOM 2114 C CA . ASP A 1 287 ? -13.677 9.960 3.754 1.00 95.19 287 ASP A CA 1
ATOM 2115 C C . ASP A 1 287 ? -14.277 9.226 4.973 1.00 95.19 287 ASP A C 1
ATOM 2117 O O . ASP A 1 287 ? -14.174 7.996 5.026 1.00 95.19 287 ASP A O 1
ATOM 2121 N N . PRO A 1 288 ? -14.837 9.941 5.968 1.00 95.06 288 PRO A N 1
ATOM 2122 C CA . PRO A 1 288 ? -15.376 9.330 7.184 1.00 95.06 288 PRO A CA 1
ATOM 2123 C C . PRO A 1 288 ? -16.504 8.321 6.929 1.00 95.06 288 PRO A C 1
ATOM 2125 O O . PRO A 1 288 ? -16.636 7.377 7.711 1.00 95.06 288 PRO A O 1
ATOM 2128 N N . GLU A 1 289 ? -17.263 8.485 5.844 1.00 95.62 289 GLU A N 1
ATOM 2129 C CA . GLU A 1 289 ? -18.409 7.634 5.506 1.00 95.62 289 GLU A CA 1
ATOM 2130 C C . GLU A 1 289 ? -18.030 6.446 4.614 1.00 95.62 289 GLU A C 1
ATOM 2132 O O . GLU A 1 289 ? -18.829 5.534 4.419 1.00 95.62 289 GLU A O 1
ATOM 2137 N N . SER A 1 290 ? -16.806 6.417 4.075 1.00 95.69 290 SER A N 1
ATOM 2138 C CA . SER A 1 290 ? -16.342 5.248 3.322 1.00 95.69 290 SER A CA 1
ATOM 2139 C C . SER A 1 290 ? -16.230 4.027 4.231 1.00 95.69 290 SER A C 1
ATOM 2141 O O . SER A 1 290 ? -15.748 4.126 5.362 1.00 95.69 290 SER A O 1
ATOM 2143 N N . SER A 1 291 ? -16.631 2.864 3.719 1.00 95.81 291 SER A N 1
ATOM 2144 C CA . SER A 1 291 ? -16.470 1.595 4.424 1.00 95.81 291 SER A CA 1
ATOM 2145 C C . SER A 1 291 ? -15.010 1.120 4.387 1.00 95.81 291 SER A C 1
ATOM 2147 O O . SER A 1 291 ? -14.239 1.451 3.475 1.00 95.81 291 SER A O 1
ATOM 2149 N N . VAL A 1 292 ? -14.615 0.300 5.363 1.00 95.44 292 VAL A N 1
ATOM 2150 C CA . VAL A 1 292 ? -13.302 -0.367 5.379 1.00 95.44 292 VAL A CA 1
ATOM 2151 C C . VAL A 1 292 ? -13.087 -1.199 4.111 1.00 95.44 292 VAL A C 1
ATOM 2153 O O . VAL A 1 292 ? -12.000 -1.172 3.530 1.00 95.44 292 VAL A O 1
ATOM 2156 N N . ALA A 1 293 ? -14.112 -1.927 3.666 1.00 95.50 293 ALA A N 1
ATOM 2157 C CA . ALA A 1 293 ? -14.052 -2.757 2.471 1.00 95.50 293 ALA A CA 1
ATOM 2158 C C . ALA A 1 293 ? -13.806 -1.918 1.211 1.00 95.50 293 ALA A C 1
ATOM 2160 O O . ALA A 1 293 ? -12.970 -2.301 0.392 1.00 95.50 293 ALA A O 1
ATOM 2161 N N . ASP A 1 294 ? -14.467 -0.765 1.069 1.00 95.19 294 ASP A N 1
ATOM 2162 C CA . ASP A 1 294 ? -14.278 0.123 -0.083 1.00 95.19 294 ASP A CA 1
ATOM 2163 C C . ASP A 1 294 ? -12.869 0.701 -0.132 1.00 95.19 294 ASP A C 1
ATOM 2165 O O . ASP A 1 294 ? -12.223 0.660 -1.176 1.00 95.19 294 ASP A O 1
ATOM 2169 N N . VAL A 1 295 ? -12.356 1.164 1.009 1.00 94.31 295 VAL A N 1
ATOM 2170 C CA . VAL A 1 295 ? -11.007 1.732 1.113 1.00 94.31 295 VAL A CA 1
ATOM 2171 C C . VAL A 1 295 ? -9.912 0.691 0.849 1.00 94.31 295 VAL A C 1
ATOM 2173 O O . VAL A 1 295 ? -8.878 1.012 0.257 1.00 94.31 295 VAL A O 1
ATOM 2176 N N . LEU 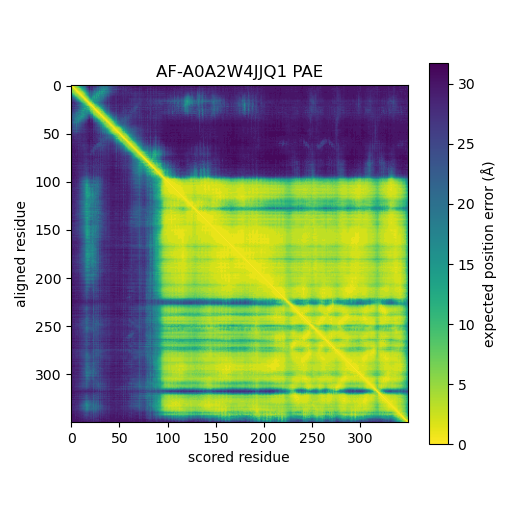A 1 296 ? -10.105 -0.554 1.293 1.00 93.81 296 LEU A N 1
ATOM 2177 C CA . LEU A 1 296 ? -9.139 -1.638 1.091 1.00 93.81 296 LEU A CA 1
ATOM 2178 C C . LEU A 1 296 ? -9.228 -2.267 -0.305 1.00 93.81 296 LEU A C 1
ATOM 2180 O O . LEU A 1 296 ? -8.214 -2.719 -0.835 1.00 93.81 296 LEU A O 1
ATOM 2184 N N . ALA A 1 297 ? -10.413 -2.288 -0.918 1.00 94.25 297 ALA A N 1
ATOM 2185 C CA . ALA A 1 297 ? -10.646 -2.814 -2.263 1.00 94.25 297 ALA A CA 1
ATOM 2186 C C . ALA A 1 297 ? -10.440 -1.752 -3.361 1.00 94.25 297 ALA A C 1
ATOM 2188 O O . ALA A 1 297 ? -11.113 -1.785 -4.393 1.00 94.25 297 ALA A O 1
ATOM 2189 N N . ASP A 1 298 ? -9.503 -0.826 -3.147 1.00 92.06 298 ASP A N 1
ATOM 2190 C CA . ASP A 1 298 ? -9.266 0.342 -3.995 1.00 92.06 298 ASP A CA 1
ATOM 2191 C C . ASP A 1 298 ? -7.804 0.416 -4.494 1.00 92.06 298 ASP A C 1
ATOM 2193 O O . ASP A 1 298 ? -6.985 1.216 -4.015 1.00 92.06 298 ASP A O 1
ATOM 2197 N N . PRO A 1 299 ? -7.434 -0.422 -5.482 1.00 88.06 299 PRO A N 1
ATOM 2198 C CA . PRO A 1 299 ? -6.070 -0.466 -6.021 1.00 88.06 299 PRO A CA 1
ATOM 2199 C C . PRO A 1 299 ? -5.664 0.818 -6.767 1.00 88.06 299 PRO A C 1
ATOM 2201 O O . PRO A 1 299 ? -4.470 1.072 -6.984 1.00 88.06 299 PRO A O 1
ATOM 2204 N N . GLU A 1 300 ? -6.638 1.638 -7.165 1.00 86.69 300 GLU A N 1
ATOM 2205 C CA . GLU A 1 300 ? -6.423 2.914 -7.852 1.00 86.69 300 GLU A CA 1
ATOM 2206 C C . GLU A 1 300 ? -6.357 4.110 -6.895 1.00 86.69 300 GLU A C 1
ATOM 2208 O O . GLU A 1 300 ? -5.803 5.145 -7.259 1.00 86.69 300 GLU A O 1
ATOM 2213 N N . GLY A 1 301 ? -6.845 3.971 -5.661 1.00 88.88 301 GLY A N 1
ATOM 2214 C CA . GLY A 1 301 ? -6.825 5.042 -4.670 1.00 88.88 301 GLY A CA 1
ATOM 2215 C C . GLY A 1 301 ? -7.916 6.100 -4.873 1.00 88.88 301 GLY A C 1
ATOM 2216 O O . GLY A 1 301 ? -7.676 7.273 -4.598 1.00 88.88 301 GLY A O 1
ATOM 2217 N N . ARG A 1 302 ? -9.096 5.717 -5.369 1.00 89.88 302 ARG A N 1
ATOM 2218 C CA . ARG A 1 302 ? -10.276 6.583 -5.527 1.00 89.88 302 ARG A CA 1
ATOM 2219 C C . ARG A 1 302 ? -10.916 7.003 -4.196 1.00 89.88 302 ARG A C 1
ATOM 2221 O O . ARG A 1 302 ? -11.460 8.101 -4.121 1.00 89.88 302 ARG A O 1
ATOM 2228 N N . HIS A 1 303 ? -10.820 6.175 -3.159 1.00 91.00 303 HIS A N 1
ATOM 2229 C CA . HIS A 1 303 ? -11.426 6.371 -1.834 1.00 91.00 303 HIS A CA 1
ATOM 2230 C C . HIS A 1 303 ? -10.461 6.990 -0.808 1.00 91.00 303 HIS A C 1
ATOM 2232 O O . HIS A 1 303 ? -10.753 7.039 0.388 1.00 91.00 303 HIS A O 1
ATOM 2238 N N . ARG A 1 304 ? -9.290 7.467 -1.248 1.00 93.38 304 ARG A N 1
ATOM 2239 C CA . ARG A 1 304 ? -8.271 8.045 -0.366 1.00 93.38 304 ARG A CA 1
ATOM 2240 C C . ARG A 1 304 ? -7.543 9.218 -0.997 1.00 93.38 304 ARG A C 1
ATOM 2242 O O . ARG A 1 304 ? -7.359 9.293 -2.208 1.00 93.38 304 ARG A O 1
ATOM 2249 N N . LEU A 1 305 ? -7.053 10.103 -0.143 1.00 94.69 305 LEU A N 1
ATOM 2250 C CA . LEU A 1 305 ? -6.044 11.095 -0.486 1.00 94.69 305 LEU A CA 1
ATOM 2251 C C . LEU A 1 305 ? -4.720 10.708 0.161 1.00 94.69 305 LEU A C 1
ATOM 2253 O O . LEU A 1 305 ? -4.702 10.069 1.209 1.00 94.69 305 LEU A O 1
ATOM 2257 N N . VAL A 1 306 ? -3.612 11.112 -0.449 1.00 94.38 306 VAL A N 1
ATOM 2258 C CA . VAL A 1 306 ? -2.261 10.792 0.023 1.00 94.38 306 VAL A CA 1
ATOM 2259 C C . VAL A 1 306 ? -1.416 12.051 0.135 1.00 94.38 306 VAL A C 1
ATOM 2261 O O . VAL A 1 306 ? -1.585 12.999 -0.635 1.00 94.38 306 VAL A O 1
ATOM 2264 N N . ALA A 1 307 ? -0.488 12.048 1.082 1.00 92.81 307 ALA A N 1
ATOM 2265 C CA . ALA A 1 307 ? 0.582 13.022 1.190 1.00 92.81 307 ALA A CA 1
ATOM 2266 C C . ALA A 1 307 ? 1.851 12.325 1.679 1.00 92.81 307 ALA A C 1
ATOM 2268 O O . ALA A 1 307 ? 1.797 11.515 2.596 1.00 92.81 307 ALA A O 1
ATOM 2269 N N . ALA A 1 308 ? 2.993 12.638 1.082 1.00 90.81 308 ALA A N 1
ATOM 2270 C CA . ALA A 1 308 ? 4.281 12.098 1.496 1.00 90.81 308 ALA A CA 1
ATOM 2271 C C . ALA A 1 308 ? 5.369 13.146 1.277 1.00 90.81 308 ALA A C 1
ATOM 2273 O O . ALA A 1 308 ? 5.229 14.020 0.414 1.00 90.81 308 ALA A O 1
ATOM 2274 N N . LEU A 1 309 ? 6.456 13.049 2.040 1.00 84.38 309 LEU A N 1
ATOM 2275 C CA . LEU A 1 309 ? 7.653 13.835 1.758 1.00 84.38 309 LEU A CA 1
ATOM 2276 C C . LEU A 1 309 ? 8.415 13.237 0.566 1.00 84.38 309 LEU A C 1
ATOM 2278 O O . LEU A 1 309 ? 8.423 12.022 0.386 1.00 84.38 309 LEU A O 1
ATOM 2282 N N . PRO A 1 310 ? 9.102 14.068 -0.238 1.00 73.75 310 PRO A N 1
ATOM 2283 C CA . PRO A 1 310 ? 9.940 13.578 -1.334 1.00 73.75 310 PRO A CA 1
ATOM 2284 C C . PRO A 1 310 ? 11.206 12.860 -0.840 1.00 73.75 310 PRO A C 1
ATOM 2286 O O . PRO A 1 310 ? 11.886 12.194 -1.624 1.00 73.75 310 PRO A O 1
ATOM 2289 N N . HIS A 1 311 ? 11.559 13.041 0.435 1.00 79.06 311 HIS A N 1
ATOM 2290 C CA . HIS A 1 311 ? 12.761 12.504 1.057 1.00 79.06 311 HIS A CA 1
ATOM 2291 C C . HIS A 1 311 ? 12.446 11.953 2.453 1.00 79.06 311 HIS A C 1
ATOM 2293 O O . HIS A 1 311 ? 11.582 12.515 3.134 1.00 79.06 311 HIS A O 1
ATOM 2299 N N . PRO A 1 312 ? 13.188 10.929 2.912 1.00 85.25 312 PRO A N 1
ATOM 2300 C CA . PRO A 1 312 ? 13.013 10.374 4.245 1.00 85.25 312 PRO A CA 1
ATOM 2301 C C . PRO A 1 312 ? 13.210 11.408 5.359 1.00 85.25 312 PRO A C 1
ATOM 2303 O O . PRO A 1 312 ? 14.151 12.208 5.336 1.00 85.25 312 PRO A O 1
ATOM 2306 N N . VAL A 1 313 ? 12.374 11.313 6.386 1.00 87.25 313 VAL A N 1
ATOM 2307 C CA . VAL A 1 313 ? 12.554 11.958 7.684 1.00 87.25 313 VAL A CA 1
ATOM 2308 C C . VAL A 1 313 ? 13.708 11.288 8.421 1.00 87.25 313 VAL A C 1
ATOM 2310 O O . VAL A 1 313 ? 13.751 10.064 8.545 1.00 87.25 313 VAL A O 1
ATOM 2313 N N . ARG A 1 314 ? 14.631 12.091 8.955 1.00 87.06 314 ARG A N 1
ATOM 2314 C CA . ARG A 1 314 ? 15.656 11.616 9.887 1.00 87.06 314 ARG A CA 1
ATOM 2315 C C . ARG A 1 314 ? 15.179 11.846 11.308 1.00 87.06 314 ARG A C 1
ATOM 2317 O O . ARG A 1 314 ? 14.985 12.988 11.712 1.00 87.06 314 ARG A O 1
ATOM 2324 N N . VAL A 1 315 ? 14.999 10.763 12.048 1.00 84.44 315 VAL A N 1
ATOM 2325 C CA . VAL A 1 315 ? 14.656 10.791 13.467 1.00 84.44 315 VAL A CA 1
ATOM 2326 C C . VAL A 1 315 ? 15.950 10.699 14.274 1.00 84.44 315 VAL A C 1
ATOM 2328 O O . VAL A 1 315 ? 16.722 9.757 14.096 1.00 84.44 315 VAL A O 1
ATOM 2331 N N . ALA A 1 316 ? 16.186 11.691 15.133 1.00 78.81 316 ALA A N 1
ATOM 2332 C CA . ALA A 1 316 ? 17.231 11.711 16.159 1.00 78.81 316 ALA A CA 1
ATOM 2333 C C . ALA A 1 316 ? 16.596 11.608 17.563 1.00 78.81 316 ALA A C 1
ATOM 2335 O O . ALA A 1 316 ? 15.371 11.596 17.684 1.00 78.81 316 ALA A O 1
ATOM 2336 N N . HIS A 1 317 ? 17.415 11.507 18.615 1.00 63.91 317 HIS A N 1
ATOM 2337 C CA . HIS A 1 317 ? 16.959 11.244 19.989 1.00 63.91 317 HIS A CA 1
ATOM 2338 C C . HIS A 1 317 ? 16.091 12.357 20.620 1.00 63.91 317 HIS A C 1
ATOM 2340 O O . HIS A 1 317 ? 15.412 12.091 21.605 1.00 63.91 317 HIS A O 1
ATOM 2346 N N . ASP A 1 318 ? 16.070 13.564 20.055 1.00 59.00 318 ASP A N 1
ATOM 2347 C CA . ASP A 1 318 ? 15.470 14.783 20.621 1.00 59.00 318 ASP A CA 1
ATOM 2348 C C . ASP A 1 318 ? 14.484 15.489 19.667 1.00 59.00 318 ASP A C 1
ATOM 2350 O O . ASP A 1 318 ? 14.203 16.682 19.786 1.00 59.00 318 ASP A O 1
ATOM 2354 N N . ASN A 1 319 ? 13.947 14.763 18.687 1.00 59.00 319 ASN A N 1
ATOM 2355 C CA . ASN A 1 319 ? 13.328 15.399 17.532 1.00 59.00 319 ASN A CA 1
ATOM 2356 C C . ASN A 1 319 ? 11.888 15.882 17.793 1.00 59.00 319 ASN A C 1
ATOM 2358 O O . ASN A 1 319 ? 10.933 15.179 17.480 1.00 59.00 319 ASN A O 1
ATOM 2362 N N . ASN A 1 320 ? 11.719 17.122 18.264 1.00 63.53 320 ASN A N 1
ATOM 2363 C CA . ASN A 1 320 ? 10.422 17.820 18.269 1.00 63.53 320 ASN A CA 1
ATOM 2364 C C . ASN A 1 320 ? 10.126 18.495 16.911 1.00 63.53 320 ASN A C 1
ATOM 2366 O O . ASN A 1 320 ? 9.614 19.612 16.833 1.00 63.53 320 ASN A O 1
ATOM 2370 N N . SER A 1 321 ? 10.537 17.844 15.821 1.00 74.06 321 SER A N 1
ATOM 2371 C CA . SER A 1 321 ? 10.402 18.377 14.468 1.00 74.06 321 SER A CA 1
ATOM 2372 C C . SER A 1 321 ? 8.938 18.399 14.030 1.00 74.06 321 SER A C 1
ATOM 2374 O O . SER A 1 321 ? 8.200 17.430 14.219 1.00 74.06 321 SER A O 1
ATOM 2376 N N . MET A 1 322 ? 8.541 19.502 13.396 1.00 84.75 322 MET A N 1
ATOM 2377 C CA . MET A 1 322 ? 7.220 19.675 12.804 1.00 84.75 322 MET A CA 1
ATOM 2378 C C . MET A 1 322 ? 7.308 19.573 11.281 1.00 84.75 322 MET A C 1
ATOM 2380 O O . MET A 1 322 ? 8.154 20.213 10.656 1.00 84.75 322 MET A O 1
ATOM 2384 N N . TYR A 1 323 ? 6.420 18.785 10.679 1.00 90.12 323 TYR A N 1
ATOM 2385 C CA . TYR A 1 323 ? 6.350 18.600 9.230 1.00 90.12 323 TYR A CA 1
ATOM 2386 C C . TYR A 1 323 ? 4.999 19.050 8.686 1.00 90.12 323 TYR A C 1
ATOM 2388 O O . TYR A 1 323 ? 3.959 18.758 9.273 1.00 90.12 323 TYR A O 1
ATOM 2396 N N . HIS A 1 324 ? 5.013 19.716 7.530 1.00 91.75 324 HIS A N 1
ATOM 2397 C CA . HIS A 1 324 ? 3.803 20.125 6.821 1.00 91.75 324 HIS A CA 1
ATOM 2398 C C . HIS A 1 324 ? 3.632 19.309 5.541 1.00 91.75 324 HIS A C 1
ATOM 2400 O O . HIS A 1 324 ? 4.521 19.263 4.689 1.00 91.75 324 HIS A O 1
ATOM 2406 N N . LEU A 1 325 ? 2.471 18.681 5.401 1.00 93.50 325 LEU A N 1
ATOM 2407 C CA . LEU A 1 325 ? 2.064 17.889 4.250 1.00 93.50 325 LEU A CA 1
ATOM 2408 C C . LEU A 1 325 ? 0.767 18.445 3.663 1.00 93.50 325 LEU A C 1
ATOM 2410 O O . LEU A 1 325 ? -0.004 19.117 4.342 1.00 93.50 325 LEU A O 1
ATOM 2414 N N . ARG A 1 326 ? 0.495 18.128 2.397 1.00 94.75 326 ARG A N 1
ATOM 2415 C CA . ARG A 1 326 ? -0.767 18.471 1.736 1.00 94.75 326 ARG A CA 1
ATOM 2416 C C . ARG A 1 326 ? -1.360 17.234 1.088 1.00 94.75 326 ARG A C 1
ATOM 2418 O O . ARG A 1 326 ? -0.709 16.621 0.242 1.00 94.75 326 ARG A O 1
ATOM 2425 N N . LEU A 1 327 ? -2.594 16.898 1.458 1.00 94.75 327 LEU A N 1
ATOM 2426 C CA . LEU A 1 327 ? -3.325 15.810 0.818 1.00 94.75 327 LEU A CA 1
ATOM 2427 C C . LEU A 1 327 ? -3.610 16.143 -0.647 1.00 94.75 327 LEU A C 1
ATOM 2429 O O . LEU A 1 327 ? -4.029 17.248 -0.999 1.00 94.75 327 LEU A O 1
ATOM 2433 N N . ARG A 1 328 ? -3.402 15.148 -1.505 1.00 95.06 328 ARG A N 1
ATOM 2434 C CA . ARG A 1 328 ? -3.724 15.186 -2.931 1.00 95.06 328 ARG A CA 1
ATOM 2435 C C . ARG A 1 328 ? -4.283 13.843 -3.380 1.00 95.06 328 ARG A C 1
ATOM 2437 O O . ARG A 1 328 ? -4.132 12.832 -2.694 1.00 95.06 328 ARG A O 1
ATOM 2444 N N . ARG A 1 329 ? -4.905 13.818 -4.559 1.00 94.00 329 ARG A N 1
ATOM 2445 C CA . ARG A 1 329 ? -5.274 12.548 -5.191 1.00 94.00 329 ARG A CA 1
ATOM 2446 C C . ARG A 1 329 ? -4.012 11.716 -5.477 1.00 94.00 329 ARG A C 1
ATOM 2448 O O . ARG A 1 329 ? -2.981 12.305 -5.840 1.00 94.00 329 ARG A O 1
ATOM 2455 N N . PRO A 1 330 ? -4.085 10.382 -5.335 1.00 92.88 330 PRO A N 1
ATOM 2456 C CA . PRO A 1 330 ? -3.037 9.492 -5.804 1.00 92.88 330 PRO A CA 1
ATOM 2457 C C . PRO A 1 330 ? -2.754 9.709 -7.292 1.00 92.88 330 PRO A C 1
ATOM 2459 O O . PRO A 1 330 ? -3.661 9.854 -8.111 1.00 92.88 330 PRO A O 1
ATOM 2462 N N . GLN A 1 331 ? -1.476 9.768 -7.628 1.00 91.44 331 GLN A N 1
ATOM 2463 C CA . GLN A 1 331 ? -0.962 9.851 -8.983 1.00 91.44 331 GLN A CA 1
ATOM 2464 C C . GLN A 1 331 ? -0.546 8.464 -9.458 1.00 91.44 331 GLN A C 1
ATOM 2466 O O . GLN A 1 331 ? -0.255 7.569 -8.669 1.00 91.44 331 GLN A O 1
ATOM 2471 N N . LEU A 1 332 ? -0.455 8.298 -10.777 1.00 89.88 332 LEU A N 1
ATOM 2472 C CA . LEU A 1 332 ? -0.095 7.025 -11.396 1.00 89.88 332 LEU A CA 1
ATOM 2473 C C . LEU A 1 332 ? 1.206 6.432 -10.829 1.00 89.88 332 LEU A C 1
ATOM 2475 O O . LEU A 1 332 ? 1.275 5.226 -10.603 1.00 89.88 332 LEU A O 1
ATOM 2479 N N . THR A 1 333 ? 2.213 7.282 -10.611 1.00 89.88 333 THR A N 1
ATOM 2480 C CA . THR A 1 333 ? 3.554 6.920 -10.133 1.00 89.88 333 THR A CA 1
ATOM 2481 C C . THR A 1 333 ? 3.657 6.774 -8.620 1.00 89.88 333 THR A C 1
ATOM 2483 O O . THR A 1 333 ? 4.715 6.364 -8.142 1.00 89.88 333 THR A O 1
ATOM 2486 N N . ASP A 1 334 ? 2.596 7.087 -7.869 1.00 89.69 334 ASP A N 1
ATOM 2487 C CA . ASP A 1 334 ? 2.595 6.814 -6.439 1.00 89.69 334 ASP A CA 1
ATOM 2488 C C . ASP A 1 334 ? 2.638 5.299 -6.206 1.00 89.69 334 ASP A C 1
ATOM 2490 O O . ASP A 1 334 ? 1.939 4.536 -6.893 1.00 89.69 334 ASP A O 1
ATOM 2494 N N . PRO A 1 335 ? 3.451 4.837 -5.244 1.00 85.19 335 PRO A N 1
ATOM 2495 C CA . PRO A 1 335 ? 3.472 3.435 -4.873 1.00 85.19 335 PRO A CA 1
ATOM 2496 C C . PRO A 1 335 ? 2.091 3.012 -4.346 1.00 85.19 335 PRO A C 1
ATOM 2498 O O . PRO A 1 335 ? 1.474 3.752 -3.573 1.00 85.19 335 PRO A O 1
ATOM 2501 N N . PRO A 1 336 ? 1.589 1.820 -4.720 1.00 88.75 336 PRO A N 1
A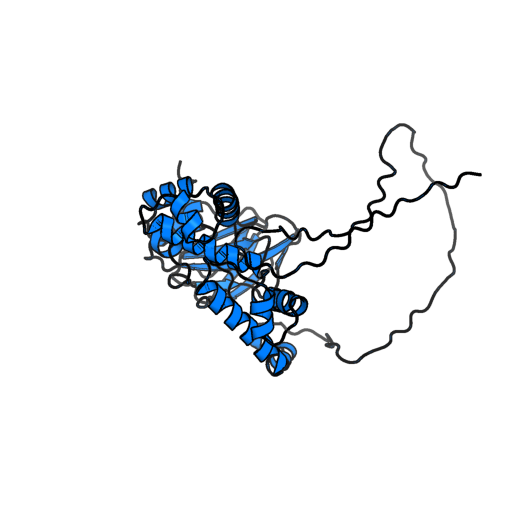TOM 2502 C CA . PRO A 1 336 ? 0.369 1.287 -4.130 1.00 88.75 336 PRO A CA 1
ATOM 2503 C C . PRO A 1 336 ? 0.510 1.168 -2.607 1.00 88.75 336 PRO A C 1
ATOM 2505 O O . PRO A 1 336 ? 1.486 0.603 -2.111 1.00 88.75 336 PRO A O 1
ATOM 2508 N N . ILE A 1 337 ? -0.476 1.678 -1.871 1.00 89.31 337 ILE A N 1
ATOM 2509 C CA . ILE A 1 337 ? -0.577 1.490 -0.421 1.00 89.31 337 ILE A CA 1
ATOM 2510 C C . ILE A 1 337 ? -1.276 0.151 -0.193 1.00 89.31 337 ILE A C 1
ATOM 2512 O O . ILE A 1 337 ? -2.474 0.030 -0.456 1.00 89.31 337 ILE A O 1
ATOM 2516 N N . VAL A 1 338 ? -0.499 -0.836 0.255 1.00 88.69 338 VAL A N 1
ATOM 2517 C CA . VAL A 1 338 ? -0.922 -2.239 0.442 1.00 88.69 338 VAL A CA 1
ATOM 2518 C C . VAL A 1 338 ? -1.085 -2.625 1.910 1.00 88.69 338 VAL A C 1
ATOM 2520 O O . VAL A 1 338 ? -1.667 -3.662 2.221 1.00 88.69 338 VAL A O 1
ATOM 2523 N N . VAL A 1 339 ? -0.598 -1.788 2.825 1.00 85.31 339 VAL A N 1
ATOM 2524 C CA . VAL A 1 339 ? -0.837 -1.959 4.257 1.00 85.31 339 VAL A CA 1
ATOM 2525 C C . VAL A 1 339 ? -2.333 -1.829 4.570 1.00 85.31 339 VAL A C 1
ATOM 2527 O O . VAL A 1 339 ? -2.992 -0.875 4.153 1.00 85.31 339 VAL A O 1
ATOM 2530 N N . ALA A 1 340 ? -2.873 -2.776 5.339 1.00 83.25 340 ALA A N 1
ATOM 2531 C CA . ALA A 1 340 ? -4.274 -2.777 5.753 1.00 83.25 340 ALA A CA 1
ATOM 2532 C C . ALA A 1 340 ? -4.507 -1.905 7.001 1.00 83.25 340 ALA A C 1
ATOM 2534 O O . ALA A 1 340 ? -4.974 -2.390 8.028 1.00 83.25 340 ALA A O 1
ATOM 2535 N N . LEU A 1 341 ? -4.170 -0.614 6.909 1.00 76.00 341 LEU A N 1
ATOM 2536 C CA . LEU A 1 341 ? -4.220 0.344 8.026 1.00 76.00 341 LEU A CA 1
ATOM 2537 C C . LEU A 1 341 ? -5.555 0.360 8.792 1.00 76.00 341 LEU A C 1
ATOM 2539 O O . LEU A 1 341 ? -5.513 0.349 10.020 1.00 76.00 341 LEU A O 1
ATOM 2543 N N . PRO A 1 342 ? -6.730 0.325 8.129 1.00 80.94 342 PRO A N 1
ATOM 2544 C CA . PRO A 1 342 ? -8.007 0.306 8.839 1.00 80.94 342 PRO A CA 1
ATOM 2545 C C . PRO A 1 342 ? -8.235 -0.956 9.684 1.00 80.94 342 PRO A C 1
ATOM 2547 O O . PRO A 1 342 ? -8.999 -0.914 10.640 1.00 80.94 342 PRO A O 1
ATOM 2550 N N . LEU A 1 343 ? -7.572 -2.073 9.360 1.00 80.88 343 LEU A N 1
ATOM 2551 C CA . LEU A 1 343 ? -7.717 -3.325 10.111 1.00 80.88 343 LEU A CA 1
ATOM 2552 C C . LEU A 1 343 ? -6.862 -3.365 11.380 1.00 80.88 343 LEU A C 1
ATOM 2554 O O . LEU A 1 343 ? -7.070 -4.245 12.208 1.00 80.88 343 LEU A O 1
ATOM 2558 N N . LEU A 1 344 ? -5.930 -2.422 11.565 1.00 70.56 344 LEU A N 1
ATOM 2559 C CA . LEU A 1 344 ? -5.118 -2.358 12.785 1.00 70.56 344 LEU A CA 1
ATOM 2560 C C . LEU A 1 344 ? -5.984 -2.108 14.021 1.00 70.56 344 LEU A C 1
ATOM 2562 O O . LEU A 1 344 ? -5.773 -2.743 15.041 1.00 70.56 344 LEU A O 1
ATOM 2566 N N . GLY A 1 345 ? -7.025 -1.281 13.897 1.00 59.53 345 GLY A N 1
ATOM 2567 C CA . GLY A 1 345 ? -7.929 -0.966 15.010 1.00 59.53 345 GLY A CA 1
ATOM 2568 C C . GLY A 1 345 ? -8.978 -2.034 15.305 1.00 59.53 345 GLY A C 1
ATOM 2569 O O . GLY A 1 345 ? -9.826 -1.822 16.166 1.00 59.53 345 GLY A O 1
ATOM 2570 N N . VAL A 1 346 ? -8.976 -3.138 14.553 1.00 59.97 346 VAL A N 1
ATOM 2571 C CA . VAL A 1 346 ? -9.893 -4.269 14.755 1.00 59.97 346 VAL A CA 1
ATOM 2572 C C . VAL A 1 346 ? -9.275 -5.314 15.689 1.00 59.97 346 VAL A C 1
ATOM 2574 O O . VAL A 1 346 ? -10.014 -6.034 16.342 1.00 59.97 346 VAL A O 1
ATOM 2577 N N . LEU A 1 347 ? -7.943 -5.384 15.782 1.00 53.88 347 LEU A N 1
ATOM 2578 C CA . LEU A 1 347 ? -7.238 -6.372 16.611 1.00 53.88 347 LEU A CA 1
ATOM 2579 C C . LEU A 1 347 ? -7.138 -5.981 18.086 1.00 53.88 347 LEU A C 1
ATOM 2581 O O . LEU A 1 347 ? -6.970 -6.859 18.919 1.00 53.88 347 LEU A O 1
ATOM 2585 N N . ASP A 1 348 ? -7.261 -4.692 18.399 1.00 44.22 348 ASP A N 1
ATOM 2586 C CA . ASP A 1 348 ? -7.206 -4.178 19.774 1.00 44.22 348 ASP A CA 1
ATOM 2587 C C . ASP A 1 348 ? -8.571 -4.268 20.500 1.00 44.22 348 ASP A C 1
ATOM 2589 O O . ASP A 1 348 ? -8.758 -3.649 21.545 1.00 44.22 348 ASP A O 1
ATOM 2593 N N . ALA A 1 349 ? -9.557 -4.963 19.915 1.00 39.97 349 ALA A N 1
ATOM 2594 C CA . ALA A 1 349 ? -10.936 -5.046 20.409 1.00 39.97 349 ALA A CA 1
ATOM 2595 C C . ALA A 1 349 ? -11.300 -6.390 21.078 1.00 39.97 349 ALA A C 1
ATOM 2597 O O . ALA A 1 349 ? -12.458 -6.548 21.469 1.00 39.97 349 ALA A O 1
ATOM 2598 N N . ASP A 1 350 ? -10.335 -7.305 21.215 1.00 31.38 350 ASP A N 1
ATOM 2599 C CA . ASP A 1 350 ? -10.434 -8.579 21.951 1.00 31.38 350 ASP A CA 1
ATOM 2600 C C . ASP A 1 350 ? -9.527 -8.561 23.195 1.00 31.38 350 ASP A C 1
ATOM 2602 O O . ASP A 1 350 ? -9.908 -9.171 24.221 1.00 31.38 350 ASP A O 1
#

Secondary structure (DSSP, 8-state):
-------------------STT-----------------------PPP---------------PPP--S------S------GGG-HHHHHHHTSHHHHHHHHHHHHHHHHHHHSTTS---HHHHHHTTT--HHHHHHHHHHHHSS-HHHHHHHHHHHHHHHHHHH----HHHHHHHTT-S-HHHHHHHHHHHHSS-HHHHHHHHHHHTTSBHHHHHHHHHHT---PSPEEEEEEET-TTSEEEEEEESSSS--SS-SEEEEEES-SEEEEEP-SSEEEEEEEEEE-TTSBHHHHHT-TT-TTEEEEE-SSPEEE-TT---EEEEE-BPPPTTSPP--S-GGGHHHHTT-

Solvent-accessible surface area (backbone atoms only — not comparable to full-atom values): 20822 Å² total; per-residue (Å²): 141,81,90,77,81,81,84,80,84,81,84,84,80,85,87,73,92,71,97,65,93,82,84,79,80,84,85,78,79,81,78,89,71,91,71,85,89,79,87,90,87,85,89,89,78,87,88,86,84,88,82,84,84,88,84,88,84,87,81,89,80,84,83,82,80,84,84,80,89,84,74,85,81,88,72,81,93,73,86,85,72,58,72,90,67,38,71,67,50,56,57,49,64,69,34,72,66,48,53,46,52,51,51,19,43,47,52,36,45,52,50,42,70,76,45,49,41,52,93,82,58,64,58,65,42,10,54,73,46,79,37,56,50,70,57,34,47,53,52,35,24,71,70,28,48,29,48,68,69,59,45,48,52,34,49,26,44,22,48,41,43,23,45,53,71,78,42,88,69,52,72,61,57,45,22,49,66,38,45,35,96,39,55,66,64,35,45,54,51,40,21,59,31,33,61,39,45,70,66,56,45,38,53,53,41,72,74,45,16,82,42,32,31,48,58,43,26,49,52,38,31,69,71,60,72,77,59,83,62,41,34,40,36,37,31,48,83,24,64,71,16,26,29,41,36,32,30,21,87,45,53,50,52,45,25,76,51,68,26,53,35,42,25,64,54,40,40,59,41,63,25,41,62,74,60,68,47,65,24,33,46,40,35,40,32,29,54,32,79,43,28,42,43,58,54,57,46,35,69,78,36,85,57,38,28,37,26,64,61,99,58,62,46,76,42,54,97,77,50,76,52,75,46,83,44,54,54,37,76,62,52,87,55,53,52,50,74,40,35,51,67,76,57,59,51,61,69,81,74,122

pLDDT: mean 72.44, std 26.88, range [21.19, 98.25]

Radius of gyration: 25.52 Å; Cα contacts (8 Å, |Δi|>4): 517; chains: 1; bounding box: 78×57×60 Å

Mean predicted aligned error: 14.91 Å

Nearest PDB structures (foldseek):
  3oio-assembly1_A  TM=9.196E-01  e=1.214E-04  Chromobacterium violaceum
  3w6v-assembly1_A  TM=9.340E-01  e=1.894E-04  Streptomyces griseus
  3oou-assembly1_A  TM=8.777E-01  e=8.035E-04  Listeria innocua
  1bl0-assembly1_A  TM=8.597E-01  e=1.749E-03  Escherichia coli
  1xs9-assembly1_A  TM=8.196E-01  e=4.026E-03  Escherichia coli